Protein AF-0000000070183174 (afdb_homodimer)

Nearest PDB structures (foldseek):
  2f9z-assembly2_D  TM=6.150E-01  e=3.766E-11  Thermotoga maritima MSB8
  4eue-assembly1_A  TM=3.492E-01  e=1.971E+00  Clostridium acetobutylicum ATCC 824
  4euf-assembly1_A  TM=2.917E-01  e=1.351E+00  Clostridium acetobutylicum ATCC 824
  5jai-assembly1_A  TM=3.095E-01  e=3.699E+00  Yersinia pestis
  3oh8-assembly1_A  TM=2.467E-01  e=5.396E+00  Corynebacterium glutamicum

Structure (mmCIF, N/CA/C/O backbone):
data_AF-0000000070183174-model_v1
#
loop_
_entity.id
_entity.type
_entity.pdbx_description
1 polymer 'Probable chemoreceptor glutamine deamidase CheD'
#
loop_
_atom_site.group_PDB
_atom_site.id
_atom_site.type_symbol
_atom_site.label_atom_id
_atom_site.label_alt_id
_atom_site.label_comp_id
_atom_site.label_asym_id
_atom_site.label_entity_id
_atom_site.label_seq_id
_atom_site.pdbx_PDB_ins_code
_atom_site.Cartn_x
_atom_site.Cartn_y
_atom_site.Cartn_z
_atom_site.occupancy
_atom_site.B_iso_or_equiv
_atom_site.auth_seq_id
_atom_site.auth_comp_id
_atom_site.auth_asym_id
_atom_site.auth_atom_id
_atom_site.pdbx_PDB_model_num
ATOM 1 N N . MET A 1 1 ? 52.312 -49.719 -7.664 1 22.3 1 MET A N 1
ATOM 2 C CA . MET A 1 1 ? 50.938 -49.688 -8.156 1 22.3 1 MET A CA 1
ATOM 3 C C . MET A 1 1 ? 50.281 -48.344 -7.848 1 22.3 1 MET A C 1
ATOM 5 O O . MET A 1 1 ? 50.125 -48 -6.68 1 22.3 1 MET A O 1
ATOM 9 N N . LYS A 1 2 ? 50.562 -47.312 -8.672 1 30.31 2 LYS A N 1
ATOM 10 C CA . LYS A 1 2 ? 50.062 -45.938 -8.539 1 30.31 2 LYS A CA 1
ATOM 11 C C . LYS A 1 2 ? 48.531 -45.906 -8.516 1 30.31 2 LYS A C 1
ATOM 13 O O . LYS A 1 2 ? 47.875 -46.344 -9.453 1 30.31 2 LYS A O 1
ATOM 18 N N . VAL A 1 3 ? 48 -46 -7.297 1 27.81 3 VAL A N 1
ATOM 19 C CA . VAL A 1 3 ? 46.531 -45.844 -7.199 1 27.81 3 VAL A CA 1
ATOM 20 C C . VAL A 1 3 ? 46.125 -44.5 -7.797 1 27.81 3 VAL A C 1
ATOM 22 O O . VAL A 1 3 ? 46.656 -43.438 -7.441 1 27.81 3 VAL A O 1
ATOM 25 N N . TYR A 1 4 ? 45.75 -44.406 -9.078 1 35.72 4 TYR A N 1
ATOM 26 C CA . TYR A 1 4 ? 45.062 -43.281 -9.68 1 35.72 4 TYR A CA 1
ATOM 27 C C . TYR A 1 4 ? 43.875 -42.844 -8.852 1 35.72 4 TYR A C 1
ATOM 29 O O . TYR A 1 4 ? 42.969 -43.656 -8.609 1 35.72 4 TYR A O 1
ATOM 37 N N . ASP A 1 5 ? 44.062 -42.156 -7.742 1 36.88 5 ASP A N 1
ATOM 38 C CA . ASP A 1 5 ? 43 -41.5 -6.988 1 36.88 5 ASP A CA 1
ATOM 39 C C . ASP A 1 5 ? 42.094 -40.719 -7.91 1 36.88 5 ASP A C 1
ATOM 41 O O . ASP A 1 5 ? 42.531 -39.844 -8.672 1 36.88 5 ASP A O 1
ATOM 45 N N . GLY A 1 6 ? 41.094 -41.312 -8.57 1 36.53 6 GLY A N 1
ATOM 46 C CA . GLY A 1 6 ? 40 -40.75 -9.336 1 36.53 6 GLY A CA 1
ATOM 47 C C . GLY A 1 6 ? 39.438 -39.5 -8.719 1 36.53 6 GLY A C 1
ATOM 48 O O . GLY A 1 6 ? 38.844 -39.531 -7.641 1 36.53 6 GLY A O 1
ATOM 49 N N . GLN A 1 7 ? 40.125 -38.312 -8.742 1 37.97 7 GLN A N 1
ATOM 50 C CA . GLN A 1 7 ? 39.562 -37 -8.383 1 37.97 7 GLN A CA 1
ATOM 51 C C . GLN A 1 7 ? 38.188 -36.812 -8.945 1 37.97 7 GLN A C 1
ATOM 53 O O . GLN A 1 7 ? 37.969 -36.938 -10.156 1 37.97 7 GLN A O 1
ATOM 58 N N . THR A 1 8 ? 37.156 -37.281 -8.242 1 39.22 8 THR A N 1
ATOM 59 C CA . THR A 1 8 ? 35.75 -36.938 -8.477 1 39.22 8 THR A CA 1
ATOM 60 C C . THR A 1 8 ? 35.594 -35.438 -8.789 1 39.22 8 THR A C 1
ATOM 62 O O . THR A 1 8 ? 36.125 -34.594 -8.062 1 39.22 8 THR A O 1
ATOM 65 N N . SER A 1 9 ? 35.531 -35 -10.031 1 39.75 9 SER A N 1
ATOM 66 C CA . SER A 1 9 ? 35.062 -33.688 -10.492 1 39.75 9 SER A CA 1
ATOM 67 C C . SER A 1 9 ? 33.938 -33.156 -9.648 1 39.75 9 SER A C 1
ATOM 69 O O . SER A 1 9 ? 32.875 -33.812 -9.516 1 39.75 9 SER A O 1
ATOM 71 N N . SER A 1 10 ? 34.219 -32.469 -8.602 1 40.62 10 SER A N 1
ATOM 72 C CA . SER A 1 10 ? 33.25 -31.656 -7.898 1 40.62 10 SER A CA 1
ATOM 73 C C . SER A 1 10 ? 32.344 -30.906 -8.883 1 40.62 10 SER A C 1
ATOM 75 O O . SER A 1 10 ? 32.844 -30.078 -9.648 1 40.62 10 SER A O 1
ATOM 77 N N . GLU A 1 11 ? 31.438 -31.5 -9.57 1 40.69 11 GLU A N 1
ATOM 78 C CA . GLU A 1 11 ? 30.375 -30.766 -10.242 1 40.69 11 GLU A CA 1
ATOM 79 C C . GLU A 1 11 ? 29.984 -29.516 -9.453 1 40.69 11 GLU A C 1
ATOM 81 O O . GLU A 1 11 ? 29.578 -29.609 -8.289 1 40.69 11 GLU A O 1
ATOM 86 N N . THR A 1 12 ? 30.688 -28.469 -9.438 1 44.16 12 THR A N 1
ATOM 87 C CA . THR A 1 12 ? 30.312 -27.141 -8.953 1 44.16 12 THR A CA 1
ATOM 88 C C . THR A 1 12 ? 28.812 -26.906 -9.125 1 44.16 12 THR A C 1
ATOM 90 O O . THR A 1 12 ? 28.312 -26.844 -10.25 1 44.16 12 THR A O 1
ATOM 93 N N . GLU A 1 13 ? 27.953 -27.484 -8.414 1 49.03 13 GLU A N 1
ATOM 94 C CA . GLU A 1 13 ? 26.547 -27.141 -8.367 1 49.03 13 GLU A CA 1
ATOM 95 C C . GLU A 1 13 ? 26.359 -25.625 -8.438 1 49.03 13 GLU A C 1
ATOM 97 O O . GLU A 1 13 ? 26.75 -24.906 -7.52 1 49.03 13 GLU A O 1
ATOM 102 N N . SER A 1 14 ? 26.688 -24.922 -9.484 1 59.19 14 SER A N 1
ATOM 103 C CA . SER A 1 14 ? 26.531 -23.484 -9.703 1 59.19 14 SER A CA 1
ATOM 104 C C . SER A 1 14 ? 25.234 -22.984 -9.094 1 59.19 14 SER A C 1
ATOM 106 O O . SER A 1 14 ? 24.188 -23.625 -9.203 1 59.19 14 SER A O 1
ATOM 108 N N . LYS A 1 15 ? 25.406 -22.234 -8.172 1 67.31 15 LYS A N 1
ATOM 109 C CA . LYS A 1 15 ? 24.281 -21.594 -7.5 1 67.31 15 LYS A CA 1
ATOM 110 C C . LYS A 1 15 ? 23.359 -20.922 -8.508 1 67.31 15 LYS A C 1
ATOM 112 O O . LYS A 1 15 ? 23.812 -20.125 -9.336 1 67.31 15 LYS A O 1
ATOM 117 N N . PRO A 1 16 ? 22.188 -21.406 -8.484 1 78.06 16 PRO A N 1
ATOM 118 C CA . PRO A 1 16 ? 21.281 -20.797 -9.461 1 78.06 16 PRO A CA 1
ATOM 119 C C . PRO A 1 16 ? 21.234 -19.281 -9.352 1 78.06 16 PRO A C 1
ATOM 121 O O . PRO A 1 16 ? 21.422 -18.719 -8.266 1 78.06 16 PRO A O 1
ATOM 124 N N . GLU A 1 17 ? 21.203 -18.578 -10.477 1 89.75 17 GLU A N 1
ATOM 125 C CA . GLU A 1 17 ? 21.031 -17.125 -10.539 1 89.75 17 GLU A CA 1
ATOM 126 C C . GLU A 1 17 ? 19.828 -16.672 -9.734 1 89.75 17 GLU A C 1
ATOM 128 O O . GLU A 1 17 ? 18.797 -17.359 -9.719 1 89.75 17 GLU A O 1
ATOM 133 N N . GLN A 1 18 ? 20.078 -15.641 -8.906 1 93 18 GLN A N 1
ATOM 134 C CA . GLN A 1 18 ? 18.984 -15.047 -8.148 1 93 18 GLN A CA 1
ATOM 135 C C . GLN A 1 18 ? 18.531 -13.727 -8.773 1 93 18 GLN A C 1
ATOM 137 O O . GLN A 1 18 ? 19.359 -12.859 -9.07 1 93 18 GLN A O 1
ATOM 142 N N . ILE A 1 19 ? 17.25 -13.617 -9.016 1 93.56 19 ILE A N 1
ATOM 143 C CA . ILE A 1 19 ? 16.641 -12.406 -9.578 1 93.56 19 ILE A CA 1
ATOM 144 C C . ILE A 1 19 ? 15.68 -11.789 -8.562 1 93.56 19 ILE A C 1
ATOM 146 O O . ILE A 1 19 ? 14.773 -12.461 -8.07 1 93.56 19 ILE A O 1
ATOM 150 N N . LYS A 1 20 ? 15.914 -10.539 -8.297 1 90.56 20 LYS A N 1
ATOM 151 C CA . LYS A 1 20 ? 15.023 -9.82 -7.395 1 90.56 20 LYS A CA 1
ATOM 152 C C . LYS A 1 20 ? 13.867 -9.18 -8.156 1 90.56 20 LYS A C 1
ATOM 154 O O . LYS A 1 20 ? 14.07 -8.562 -9.203 1 90.56 20 LYS A O 1
ATOM 159 N N . VAL A 1 21 ? 12.656 -9.375 -7.59 1 90.75 21 VAL A N 1
ATOM 160 C CA . VAL A 1 21 ? 11.453 -8.766 -8.141 1 90.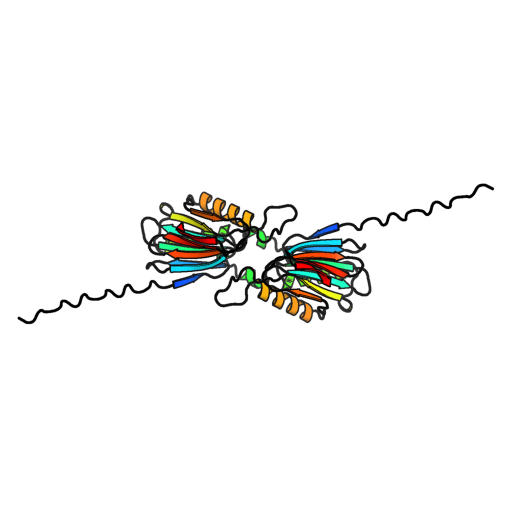75 21 VAL A CA 1
ATOM 161 C C . VAL A 1 21 ? 10.938 -7.688 -7.188 1 90.75 21 VAL A C 1
ATOM 163 O O . VAL A 1 21 ? 10.5 -7.988 -6.074 1 90.75 21 VAL A O 1
ATOM 166 N N . GLY A 1 22 ? 11.008 -6.449 -7.609 1 82.88 22 GLY A N 1
ATOM 167 C CA . GLY A 1 22 ? 10.562 -5.34 -6.781 1 82.88 22 GLY A CA 1
ATOM 168 C C . GLY A 1 22 ? 9.062 -5.141 -6.801 1 82.88 22 GLY A C 1
ATOM 169 O O . GLY A 1 22 ? 8.352 -5.828 -7.539 1 82.88 22 GLY A O 1
ATOM 170 N N . ILE A 1 23 ? 8.68 -4.172 -5.902 1 78.25 23 ILE A N 1
ATOM 171 C CA . ILE A 1 23 ? 7.266 -3.814 -5.852 1 78.25 23 ILE A CA 1
ATOM 172 C C . ILE A 1 23 ? 6.805 -3.348 -7.23 1 78.25 23 ILE A C 1
ATOM 174 O O . ILE A 1 23 ? 7.496 -2.57 -7.895 1 78.25 23 ILE A O 1
ATOM 178 N N . ALA A 1 24 ? 5.738 -3.904 -7.66 1 81.5 24 ALA A N 1
ATOM 179 C CA . ALA A 1 24 ? 5.133 -3.549 -8.938 1 81.5 24 ALA A CA 1
ATOM 180 C C . ALA A 1 24 ? 6.016 -3.99 -10.102 1 81.5 24 ALA A C 1
ATOM 182 O O . ALA A 1 24 ? 6 -3.375 -11.172 1 81.5 24 ALA A O 1
ATOM 183 N N . GLU A 1 25 ? 6.801 -5.016 -9.875 1 84.75 25 GLU A N 1
ATOM 184 C CA . GLU A 1 25 ? 7.637 -5.598 -10.922 1 84.75 25 GLU A CA 1
ATOM 185 C C . GLU A 1 25 ? 7.348 -7.086 -11.094 1 84.75 25 GLU A C 1
ATOM 187 O O . GLU A 1 25 ? 6.719 -7.703 -10.234 1 84.75 25 GLU A O 1
ATOM 192 N N . TYR A 1 26 ? 7.703 -7.574 -12.25 1 93.69 26 TYR A N 1
ATOM 193 C CA . TYR A 1 26 ? 7.664 -9.016 -12.508 1 93.69 26 TYR A CA 1
ATOM 194 C C . TYR A 1 26 ? 8.93 -9.477 -13.211 1 93.69 26 TYR A C 1
ATOM 196 O O . TYR A 1 26 ? 9.672 -8.664 -13.773 1 93.69 26 TYR A O 1
ATOM 204 N N . ASP A 1 27 ? 9.188 -10.82 -13.078 1 96.38 27 ASP A N 1
ATOM 205 C CA . ASP A 1 27 ? 10.25 -11.438 -13.859 1 96.38 27 ASP A CA 1
ATOM 206 C C . ASP A 1 27 ? 9.938 -12.906 -14.172 1 96.38 27 ASP A C 1
ATOM 208 O O . ASP A 1 27 ? 9 -13.469 -13.602 1 96.38 27 ASP A O 1
ATOM 212 N N . VAL A 1 28 ? 10.688 -13.406 -15.211 1 97.5 28 VAL A N 1
ATOM 213 C CA . VAL A 1 28 ? 10.484 -14.789 -15.648 1 97.5 28 VAL A CA 1
ATOM 214 C C . VAL A 1 28 ? 11.805 -15.547 -15.594 1 97.5 28 VAL A C 1
ATOM 216 O O . VAL A 1 28 ? 12.852 -15.016 -15.977 1 97.5 28 VAL A O 1
ATOM 219 N N . SER A 1 29 ? 11.75 -16.734 -15.07 1 97.06 29 SER A N 1
ATOM 220 C CA . SER A 1 29 ? 12.883 -17.656 -15.055 1 97.06 29 SER A CA 1
ATOM 221 C C . SER A 1 29 ? 12.711 -18.75 -16.094 1 97.06 29 SER A C 1
ATOM 223 O O . SER A 1 29 ? 11.734 -19.5 -16.062 1 97.06 29 SER A O 1
ATOM 225 N N . LYS A 1 30 ? 13.672 -18.906 -17.031 1 93.5 30 LYS A N 1
ATOM 226 C CA . LYS A 1 30 ? 13.688 -19.969 -18.047 1 93.5 30 LYS A CA 1
ATOM 227 C C . LYS A 1 30 ? 14.82 -20.953 -17.797 1 93.5 30 LYS A C 1
ATOM 229 O O . LYS A 1 30 ? 14.867 -22.031 -18.406 1 93.5 30 LYS A O 1
ATOM 234 N N . ASN A 1 31 ? 15.727 -20.656 -16.953 1 89.75 31 ASN A N 1
ATOM 235 C CA . ASN A 1 31 ? 16.953 -21.438 -16.766 1 89.75 31 ASN A CA 1
ATOM 236 C C . ASN A 1 31 ? 17.078 -21.953 -15.344 1 89.75 31 ASN A C 1
ATOM 238 O O . ASN A 1 31 ? 18.188 -22.203 -14.867 1 89.75 31 ASN A O 1
ATOM 242 N N . GLY A 1 32 ? 16.016 -21.891 -14.633 1 93 32 GLY A N 1
ATOM 243 C CA . GLY A 1 32 ? 16.016 -22.406 -13.273 1 93 32 GLY A CA 1
ATOM 244 C C . GLY A 1 32 ? 16.438 -21.359 -12.25 1 93 32 GLY A C 1
ATOM 245 O O . GLY A 1 32 ? 16.609 -21.688 -11.07 1 93 32 GLY A O 1
ATOM 246 N N . ALA A 1 33 ? 16.578 -20.078 -12.672 1 95.25 33 ALA A N 1
ATOM 247 C CA . ALA A 1 33 ? 16.922 -19 -11.742 1 95.25 33 ALA A CA 1
ATOM 248 C C . ALA A 1 33 ? 15.883 -18.891 -10.633 1 95.25 33 ALA A C 1
ATOM 250 O O . ALA A 1 33 ? 14.703 -19.172 -10.844 1 95.25 33 ALA A O 1
ATOM 251 N N . VAL A 1 34 ? 16.375 -18.484 -9.438 1 96.25 34 VAL A N 1
ATOM 252 C CA . VAL A 1 34 ? 15.492 -18.25 -8.305 1 96.25 34 VAL A CA 1
ATOM 253 C C . VAL A 1 34 ? 14.992 -16.812 -8.32 1 96.25 34 VAL A C 1
ATOM 255 O O . VAL A 1 34 ? 15.781 -15.867 -8.43 1 96.25 34 VAL A O 1
ATOM 258 N N . LEU A 1 35 ? 13.688 -16.625 -8.242 1 96.38 35 LEU A N 1
ATOM 259 C CA . LEU A 1 35 ? 13.078 -15.305 -8.156 1 96.38 35 LEU A CA 1
ATOM 260 C C . LEU A 1 35 ? 12.672 -14.992 -6.715 1 96.38 35 LEU A C 1
ATOM 262 O O . LEU A 1 35 ? 12.07 -15.828 -6.043 1 96.38 35 LEU A O 1
ATOM 266 N N . THR A 1 36 ? 13.023 -13.75 -6.293 1 94.31 36 THR A N 1
ATOM 267 C CA . THR A 1 36 ? 12.758 -13.414 -4.898 1 94.31 36 THR A CA 1
ATOM 268 C C . THR A 1 36 ? 12.078 -12.055 -4.793 1 94.31 36 THR A C 1
ATOM 270 O O . THR A 1 36 ? 12.344 -11.156 -5.594 1 94.31 36 THR A O 1
ATOM 273 N N . THR A 1 37 ? 11.109 -11.984 -3.828 1 88.75 37 THR A N 1
ATOM 274 C CA . THR A 1 37 ? 10.547 -10.695 -3.449 1 88.75 37 THR A CA 1
ATOM 275 C C . THR A 1 37 ? 10.273 -10.641 -1.951 1 88.75 37 THR A C 1
ATOM 277 O O . THR A 1 37 ? 10.141 -11.68 -1.303 1 88.75 37 THR A O 1
ATOM 280 N N . SER A 1 38 ? 10.281 -9.43 -1.448 1 83.88 38 SER A N 1
ATOM 281 C CA . SER A 1 38 ? 10.078 -9.219 -0.019 1 83.88 38 SER A CA 1
ATOM 282 C C . SER A 1 38 ? 9.125 -8.055 0.237 1 83.88 38 SER A C 1
ATOM 284 O O . SER A 1 38 ? 8.641 -7.418 -0.705 1 83.88 38 SER A O 1
ATOM 286 N N . GLY A 1 39 ? 8.75 -8.055 1.577 1 76.31 39 GLY A N 1
ATOM 287 C CA . GLY A 1 39 ? 7.887 -6.945 1.963 1 76.31 39 GLY A CA 1
ATOM 288 C C . GLY A 1 39 ? 6.426 -7.18 1.623 1 76.31 39 GLY A C 1
ATOM 289 O O . GLY A 1 39 ? 5.699 -6.238 1.307 1 76.31 39 GLY A O 1
ATOM 290 N N . LEU A 1 40 ? 6.082 -8.453 1.711 1 82 40 LEU A N 1
ATOM 291 C CA . LEU A 1 40 ? 4.691 -8.797 1.443 1 82 40 LEU A CA 1
ATOM 292 C C . LEU A 1 40 ? 3.848 -8.672 2.709 1 82 40 LEU A C 1
ATOM 294 O O . LEU A 1 40 ? 3.699 -9.633 3.459 1 82 40 LEU A O 1
ATOM 298 N N . GLY A 1 41 ? 3.371 -7.422 2.939 1 79.69 41 GLY A N 1
ATOM 299 C CA . GLY A 1 41 ? 2.307 -7.199 3.904 1 79.69 41 GLY A CA 1
ATOM 300 C C . GLY A 1 41 ? 0.92 -7.348 3.309 1 79.69 41 GLY A C 1
ATOM 301 O O . GLY A 1 41 ? 0.51 -8.453 2.941 1 79.69 41 GLY A O 1
ATOM 302 N N . SER A 1 42 ? 0.394 -6.141 2.992 1 79.5 42 SER A N 1
ATOM 303 C CA . SER A 1 42 ? -0.886 -6.16 2.291 1 79.5 42 SER A CA 1
ATOM 304 C C . SER A 1 42 ? -0.704 -6.512 0.819 1 79.5 42 SER A C 1
ATOM 306 O O . SER A 1 42 ? -1.643 -6.973 0.164 1 79.5 42 SER A O 1
ATOM 308 N N . CYS A 1 43 ? 0.501 -6.422 0.324 1 84.69 43 CYS A N 1
ATOM 309 C CA . CYS A 1 43 ? 0.812 -6.797 -1.051 1 84.69 43 CYS A CA 1
ATOM 310 C C . CYS A 1 43 ? 0.808 -8.312 -1.216 1 84.69 43 CYS A C 1
ATOM 312 O O . CYS A 1 43 ? 0.86 -9.047 -0.229 1 84.69 43 CYS A O 1
ATOM 314 N N . ILE A 1 44 ? 0.754 -8.773 -2.533 1 91.5 44 ILE A N 1
ATOM 315 C CA . ILE A 1 44 ? 0.747 -10.211 -2.811 1 91.5 44 ILE A CA 1
ATOM 316 C C . ILE A 1 44 ? 1.856 -10.547 -3.803 1 91.5 44 ILE A C 1
ATOM 318 O O . ILE A 1 44 ? 2.004 -9.883 -4.832 1 91.5 44 ILE A O 1
ATOM 322 N N . GLY A 1 45 ? 2.68 -11.609 -3.455 1 95 45 GLY A N 1
ATOM 323 C CA . GLY A 1 45 ? 3.467 -12.312 -4.449 1 95 45 GLY A CA 1
ATOM 324 C C . GLY A 1 45 ? 2.699 -13.43 -5.137 1 95 45 GLY A C 1
ATOM 325 O O . GLY A 1 45 ? 2.098 -14.273 -4.473 1 95 45 GLY A O 1
ATOM 326 N N . VAL A 1 46 ? 2.668 -13.367 -6.48 1 97.94 46 VAL A N 1
ATOM 327 C CA . VAL A 1 46 ? 2.041 -14.422 -7.27 1 97.94 46 VAL A CA 1
ATOM 328 C C . VAL A 1 46 ? 3.105 -15.172 -8.062 1 97.94 46 VAL A C 1
ATOM 330 O O . VAL A 1 46 ? 3.781 -14.594 -8.914 1 97.94 46 VAL A O 1
ATOM 333 N N . ALA A 1 47 ? 3.24 -16.453 -7.73 1 98.56 47 ALA A N 1
ATOM 334 C CA . ALA A 1 47 ? 4.148 -17.344 -8.453 1 98.56 47 ALA A CA 1
ATOM 335 C C . ALA A 1 47 ? 3.389 -18.219 -9.438 1 98.56 47 ALA A C 1
ATOM 337 O O . ALA A 1 47 ? 2.41 -18.875 -9.07 1 98.56 47 ALA A O 1
ATOM 338 N N . LEU A 1 48 ? 3.793 -18.234 -10.68 1 98.56 48 LEU A N 1
ATOM 339 C CA . LEU A 1 48 ? 3.252 -19.141 -11.695 1 98.56 48 LEU A CA 1
ATOM 340 C C . LEU A 1 48 ? 4.32 -20.109 -12.188 1 98.56 48 LEU A C 1
ATOM 342 O O . LEU A 1 48 ? 5.488 -19.734 -12.32 1 98.56 48 LEU A O 1
ATOM 346 N N . HIS A 1 49 ? 3.906 -21.328 -12.43 1 98.12 49 HIS A N 1
ATOM 347 C CA . HIS A 1 49 ? 4.805 -22.359 -12.914 1 98.12 49 HIS A CA 1
ATOM 348 C C . HIS A 1 49 ? 4.105 -23.281 -13.922 1 98.12 49 HIS A C 1
ATOM 350 O O . HIS A 1 49 ? 2.979 -23.719 -13.68 1 98.12 49 HIS A O 1
ATOM 356 N N . ASP A 1 50 ? 4.777 -23.453 -15.102 1 97.38 50 ASP A N 1
ATOM 357 C CA . ASP A 1 50 ? 4.324 -24.469 -16.031 1 97.38 50 ASP A CA 1
ATOM 358 C C . ASP A 1 50 ? 4.816 -25.859 -15.609 1 97.38 50 ASP A C 1
ATOM 360 O O . ASP A 1 50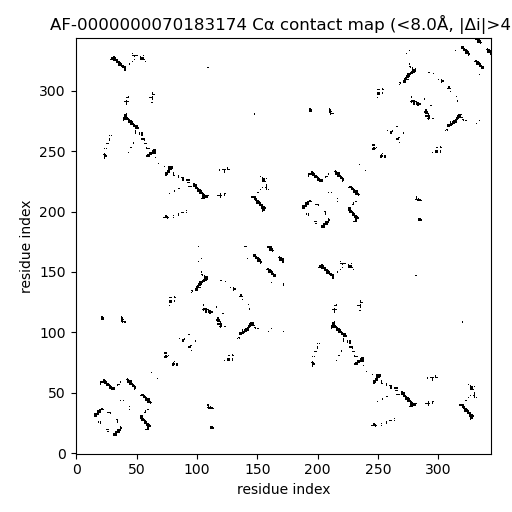 ? 6.023 -26.094 -15.539 1 97.38 50 ASP A O 1
ATOM 364 N N . GLU A 1 51 ? 3.959 -26.719 -15.398 1 95.94 51 GLU A N 1
ATOM 365 C CA . GLU A 1 51 ? 4.297 -28.016 -14.828 1 95.94 51 GLU A CA 1
ATOM 366 C C . GLU A 1 51 ? 4.969 -28.922 -15.852 1 95.94 51 GLU A C 1
ATOM 368 O O . GLU A 1 51 ? 5.547 -29.953 -15.5 1 95.94 51 GLU A O 1
ATOM 373 N N . THR A 1 52 ? 4.918 -28.531 -17.125 1 95.69 52 THR A N 1
ATOM 374 C CA . THR A 1 52 ? 5.438 -29.391 -18.172 1 95.69 52 THR A CA 1
ATOM 375 C C . THR A 1 52 ? 6.781 -28.875 -18.688 1 95.69 52 THR A C 1
ATOM 377 O O . THR A 1 52 ? 7.602 -29.656 -19.172 1 95.69 52 THR A O 1
ATOM 380 N N . VAL A 1 53 ? 7.023 -27.578 -18.656 1 94.44 53 VAL A N 1
ATOM 381 C CA . VAL A 1 53 ? 8.312 -27 -19.016 1 94.44 53 VAL A CA 1
ATOM 382 C C . VAL A 1 53 ? 8.836 -26.156 -17.859 1 94.44 53 VAL A C 1
ATOM 384 O O . VAL A 1 53 ? 8.055 -25.594 -17.094 1 94.44 53 VAL A O 1
ATOM 387 N N . PRO A 1 54 ? 10.102 -26.031 -17.766 1 93.56 54 PRO A N 1
ATOM 388 C CA . PRO A 1 54 ? 10.672 -25.328 -16.609 1 93.56 54 PRO A CA 1
ATOM 389 C C . PRO A 1 54 ? 10.609 -23.812 -16.766 1 93.56 54 PRO A C 1
ATOM 391 O O . PRO A 1 54 ? 11.648 -23.141 -16.797 1 93.56 54 PRO A O 1
ATOM 394 N N . VAL A 1 55 ? 9.5 -23.219 -16.859 1 96.69 55 VAL A N 1
ATOM 395 C CA . VAL A 1 55 ? 9.25 -21.781 -16.922 1 96.69 55 VAL A CA 1
ATOM 396 C C . VAL A 1 55 ? 8.422 -21.344 -15.719 1 96.69 55 VAL A C 1
ATOM 398 O O . VAL A 1 55 ? 7.395 -21.953 -15.406 1 96.69 55 VAL A O 1
ATOM 401 N N . SER A 1 56 ? 8.984 -20.438 -15.047 1 98.06 56 SER A N 1
ATOM 402 C CA . SER A 1 56 ? 8.305 -19.891 -13.875 1 98.06 56 SER A CA 1
ATOM 403 C C . SER A 1 56 ? 8.352 -18.359 -13.867 1 98.06 56 SER A C 1
ATOM 405 O O . SER A 1 56 ? 9.234 -17.766 -14.484 1 98.06 56 SER A O 1
ATOM 407 N N . GLY A 1 57 ? 7.367 -17.734 -13.234 1 98.31 57 GLY A N 1
ATOM 408 C CA . GLY A 1 57 ? 7.316 -16.297 -13.117 1 98.31 57 GLY A CA 1
ATOM 409 C C . GLY A 1 57 ? 6.789 -15.82 -11.773 1 98.31 57 GLY A C 1
ATOM 410 O O . GLY A 1 57 ? 6.09 -16.562 -11.086 1 98.31 57 GLY A O 1
ATOM 411 N N . LEU A 1 58 ? 7.234 -14.594 -11.414 1 97.94 58 LEU A N 1
ATOM 412 C CA . LEU A 1 58 ? 6.848 -13.961 -10.156 1 97.94 58 LEU A CA 1
ATOM 413 C C . LEU A 1 58 ? 6.453 -12.508 -10.383 1 97.94 58 LEU A C 1
ATOM 415 O O . LEU A 1 58 ? 7.121 -11.781 -11.117 1 97.94 58 LEU A O 1
ATOM 419 N N . VAL A 1 59 ? 5.273 -12.07 -9.781 1 96.06 59 VAL A N 1
ATOM 420 C CA . VAL A 1 59 ? 4.875 -10.672 -9.797 1 96.06 59 VAL A CA 1
ATOM 421 C C . VAL A 1 59 ? 4.523 -10.211 -8.383 1 96.06 59 VAL A C 1
ATOM 423 O O . VAL A 1 59 ? 3.951 -10.977 -7.602 1 96.06 59 VAL A O 1
ATOM 426 N N . HIS A 1 60 ? 4.977 -9.031 -8.047 1 90.88 60 HIS A N 1
ATOM 427 C CA . HIS A 1 60 ? 4.637 -8.367 -6.797 1 90.88 60 HIS A CA 1
ATOM 428 C C . HIS A 1 60 ? 3.551 -7.316 -7.008 1 90.88 60 HIS A C 1
ATOM 430 O O . HIS A 1 60 ? 3.83 -6.219 -7.492 1 90.88 60 HIS A O 1
ATOM 436 N N . VAL A 1 61 ? 2.258 -7.586 -6.555 1 88.38 61 VAL A N 1
ATOM 437 C CA . VAL A 1 61 ? 1.161 -6.664 -6.828 1 88.38 61 VAL A CA 1
ATOM 438 C C . VAL A 1 61 ? 0.846 -5.855 -5.57 1 88.38 61 VAL A C 1
ATOM 440 O O . VAL A 1 61 ? 0.944 -6.367 -4.453 1 88.38 61 VAL A O 1
ATOM 443 N N . MET A 1 62 ? 0.407 -4.613 -5.809 1 78.94 62 MET A N 1
ATOM 444 C CA . MET A 1 62 ? 0.238 -3.684 -4.695 1 78.94 62 MET A CA 1
ATOM 445 C C . MET A 1 62 ? -1.236 -3.367 -4.469 1 78.94 62 MET A C 1
ATOM 447 O O . MET A 1 62 ? -1.667 -3.178 -3.33 1 78.94 62 MET A O 1
ATOM 451 N N . LEU A 1 63 ? -2.014 -3.268 -5.551 1 79.12 63 LEU A N 1
ATOM 452 C CA . LEU A 1 63 ? -3.404 -2.836 -5.473 1 79.12 63 LEU A CA 1
ATOM 453 C C . LEU A 1 63 ? -4.328 -3.857 -6.129 1 79.12 63 LEU A C 1
ATOM 455 O O . LEU A 1 63 ? -3.912 -4.582 -7.035 1 79.12 63 LEU A O 1
ATOM 459 N N . PRO A 1 64 ? -5.598 -3.879 -5.727 1 80.06 64 PRO A N 1
ATOM 460 C CA . PRO A 1 64 ? -6.484 -4.93 -6.227 1 80.06 64 PRO A CA 1
ATOM 461 C C . PRO A 1 64 ? -6.785 -4.793 -7.715 1 80.06 64 PRO A C 1
ATOM 463 O O . PRO A 1 64 ? -6.766 -5.785 -8.445 1 80.06 64 PRO A O 1
ATOM 466 N N . SER A 1 65 ? -7.145 -3.637 -8.141 1 80.12 65 SER A N 1
ATOM 467 C CA . SER A 1 65 ? -7.52 -3.502 -9.547 1 80.12 65 SER A CA 1
ATOM 468 C C . SER A 1 65 ? -7.062 -2.162 -10.117 1 80.12 65 SER A C 1
ATOM 470 O O . SER A 1 65 ? -6.988 -1.169 -9.391 1 80.12 65 SER A O 1
ATOM 472 N N . ALA A 1 66 ? -6.73 -2.156 -11.375 1 70.38 66 ALA A N 1
ATOM 473 C CA . ALA A 1 66 ? -6.391 -0.916 -12.07 1 70.38 66 ALA A CA 1
ATOM 474 C C . ALA A 1 66 ? -7.527 0.1 -11.961 1 70.38 66 ALA A C 1
ATOM 476 O O . ALA A 1 66 ? -7.285 1.31 -11.953 1 70.38 66 ALA A O 1
ATOM 477 N N . ASP A 1 67 ? -8.789 -0.423 -11.992 1 64 67 ASP A N 1
ATOM 478 C CA . ASP A 1 67 ? -9.938 0.47 -11.859 1 64 67 ASP A CA 1
ATOM 479 C C . ASP A 1 67 ? -9.844 1.311 -10.586 1 64 67 ASP A C 1
ATOM 481 O O . ASP A 1 67 ? -10.391 2.412 -10.523 1 64 67 ASP A O 1
ATOM 485 N N . ASP A 1 68 ? -9.148 0.762 -9.703 1 60.31 68 ASP A N 1
ATOM 486 C CA . ASP A 1 68 ? -8.938 1.516 -8.469 1 60.31 68 ASP A CA 1
ATOM 487 C C . ASP A 1 68 ? -8.109 2.775 -8.727 1 60.31 68 ASP A C 1
ATOM 489 O O . ASP A 1 68 ? -8.172 3.732 -7.953 1 60.31 68 ASP A O 1
ATOM 493 N N . MET A 1 69 ? -7.277 2.809 -9.711 1 55.34 69 MET A N 1
ATOM 494 C CA . MET A 1 69 ? -6.508 3.98 -10.117 1 55.34 69 MET A CA 1
ATOM 495 C C . MET A 1 69 ? -7.355 4.91 -10.977 1 55.34 69 MET A C 1
ATOM 497 O O . MET A 1 69 ? -7.152 6.129 -10.969 1 55.34 69 MET A O 1
ATOM 501 N N . GLU A 1 70 ? -7.973 4.223 -12.008 1 51.41 70 GLU A N 1
ATOM 502 C CA . GLU A 1 70 ? -8.586 5.004 -13.078 1 51.41 70 GLU A CA 1
ATOM 503 C C . GLU A 1 70 ? -9.523 6.07 -12.516 1 51.41 70 GLU A C 1
ATOM 505 O O . GLU A 1 70 ? -9.711 7.125 -13.125 1 51.41 70 GLU A O 1
ATOM 510 N N . ASP A 1 71 ? -10.133 5.785 -11.484 1 50.97 71 ASP A N 1
ATOM 511 C CA . ASP A 1 71 ? -11.086 6.863 -11.258 1 50.97 71 ASP A CA 1
ATOM 512 C C . ASP A 1 71 ? -10.391 8.125 -10.758 1 50.97 71 ASP A C 1
ATOM 514 O O . ASP A 1 71 ? -11.047 9.055 -10.281 1 50.97 71 ASP A O 1
ATOM 518 N N . GLY A 1 72 ? -9.078 8.289 -11.242 1 61 72 GLY A N 1
ATOM 519 C CA . GLY A 1 72 ? -8.453 9.578 -11.023 1 61 72 GLY A CA 1
ATOM 520 C C . GLY A 1 72 ? -8.492 10.016 -9.57 1 61 72 GLY A C 1
ATOM 521 O O . GLY A 1 72 ? -8.75 11.188 -9.273 1 61 72 GLY A O 1
ATOM 522 N N . ASN A 1 73 ? -8.406 9.18 -8.672 1 75.38 73 ASN A N 1
ATOM 523 C CA . ASN A 1 73 ? -8.516 9.578 -7.27 1 75.38 73 ASN A CA 1
ATOM 524 C C . ASN A 1 73 ? -7.258 10.281 -6.785 1 75.38 73 ASN A C 1
ATOM 526 O O . ASN A 1 73 ? -6.273 9.633 -6.43 1 75.38 73 ASN A O 1
ATOM 530 N N . ARG A 1 74 ? -7.195 11.625 -6.852 1 82.62 74 ARG A N 1
ATOM 531 C CA . ARG A 1 74 ? -6.074 12.5 -6.535 1 82.62 74 ARG A CA 1
ATOM 532 C C . ARG A 1 74 ? -5.633 12.328 -5.086 1 82.62 74 ARG A C 1
ATOM 534 O O . ARG A 1 74 ? -4.492 12.633 -4.734 1 82.62 74 ARG A O 1
ATOM 541 N N . ALA A 1 75 ? -6.5 11.773 -4.25 1 87.31 75 ALA A N 1
ATOM 542 C CA . ALA A 1 75 ? -6.184 11.641 -2.828 1 87.31 75 ALA A CA 1
ATOM 543 C C . ALA A 1 75 ? -5.305 10.422 -2.57 1 87.31 75 ALA A C 1
ATOM 545 O O . ALA A 1 75 ? -4.746 10.273 -1.481 1 87.31 75 ALA A O 1
ATOM 546 N N . LYS A 1 76 ? -5.074 9.648 -3.57 1 83.31 76 LYS A N 1
ATOM 547 C CA . LYS A 1 76 ? -4.344 8.383 -3.463 1 83.31 76 LYS A CA 1
ATOM 548 C C . LYS A 1 76 ? -2.84 8.633 -3.355 1 83.31 76 LYS A C 1
ATOM 550 O O . LYS A 1 76 ? -2.121 7.852 -2.729 1 83.31 76 LYS A O 1
ATOM 555 N N . PHE A 1 77 ? -2.377 9.734 -3.945 1 84.94 77 PHE A N 1
ATOM 556 C CA . PHE A 1 77 ? -0.95 10.023 -4.047 1 84.94 77 PHE A CA 1
ATOM 557 C C . PHE A 1 77 ? -0.559 11.164 -3.119 1 84.94 77 PHE A C 1
ATOM 559 O O . PHE A 1 77 ? -1.3 12.141 -2.98 1 84.94 77 PHE A O 1
ATOM 566 N N . ALA A 1 78 ? 0.661 11.07 -2.662 1 90.06 78 ALA A N 1
ATOM 567 C CA . ALA A 1 78 ? 1.129 12.062 -1.693 1 90.06 78 ALA A CA 1
ATOM 568 C C . ALA A 1 78 ? 1.149 13.461 -2.303 1 90.06 78 ALA A C 1
ATOM 570 O O . ALA A 1 78 ? 0.694 14.422 -1.681 1 90.06 78 ALA A O 1
ATOM 571 N N . ASP A 1 79 ? 1.661 13.578 -3.494 1 91.12 79 ASP A N 1
ATOM 572 C CA . ASP A 1 79 ? 1.766 14.898 -4.105 1 91.12 79 ASP A CA 1
ATOM 573 C C . ASP A 1 79 ? 0.385 15.461 -4.438 1 91.12 79 ASP A C 1
ATOM 575 O O . ASP A 1 79 ? -0.01 16.5 -3.91 1 91.12 79 ASP A O 1
ATOM 579 N N . THR A 1 80 ? -0.482 14.727 -5.078 1 90.62 80 THR A N 1
ATOM 580 C CA . THR A 1 80 ? -1.778 15.242 -5.504 1 90.62 80 THR A CA 1
ATOM 581 C C . THR A 1 80 ? -2.771 15.234 -4.348 1 90.62 80 THR A C 1
ATOM 583 O O . THR A 1 80 ? -3.672 16.078 -4.289 1 90.62 80 THR A O 1
ATOM 586 N N . GLY A 1 81 ? -2.654 14.312 -3.422 1 93.88 81 GLY A N 1
ATOM 587 C CA . GLY A 1 81 ? -3.516 14.289 -2.252 1 93.88 81 GLY A CA 1
ATOM 588 C C . GLY A 1 81 ? -3.357 15.508 -1.364 1 93.88 81 GLY A C 1
ATOM 589 O O . GLY A 1 81 ? -4.348 16.109 -0.936 1 93.88 81 GLY A O 1
ATOM 590 N N . VAL A 1 82 ? -2.148 15.836 -1.14 1 96.62 82 VAL A N 1
ATOM 591 C CA . VAL A 1 82 ? -1.855 17.031 -0.354 1 96.62 82 VAL A CA 1
ATOM 592 C C . VAL A 1 82 ? -2.381 18.266 -1.077 1 96.62 82 VAL A C 1
ATOM 594 O O . VAL A 1 82 ? -3.031 19.125 -0.468 1 96.62 82 VAL A O 1
ATOM 597 N N . GLU A 1 83 ? -2.137 18.359 -2.371 1 95.38 83 GLU A N 1
ATOM 598 C CA . GLU A 1 83 ? -2.623 19.469 -3.178 1 95.38 83 GLU A CA 1
ATOM 599 C C . GLU A 1 83 ? -4.141 19.594 -3.1 1 95.38 83 GLU A C 1
ATOM 601 O O . GLU A 1 83 ? -4.676 20.688 -2.895 1 95.38 83 GLU A O 1
ATOM 606 N N . THR A 1 84 ? -4.805 18.516 -3.248 1 95.44 84 THR A N 1
ATOM 607 C CA . THR A 1 84 ? -6.262 18.469 -3.189 1 95.44 84 THR A CA 1
ATOM 608 C C . THR A 1 84 ? -6.766 18.953 -1.833 1 95.44 84 THR A C 1
ATOM 610 O O . THR A 1 84 ? -7.734 19.703 -1.76 1 95.44 84 THR A O 1
ATOM 613 N N . LEU A 1 85 ? -6.082 18.516 -0.811 1 97.62 85 LEU A N 1
ATOM 614 C CA . LEU A 1 85 ? -6.484 18.922 0.534 1 97.62 85 LEU A CA 1
ATOM 615 C C . LEU A 1 85 ? -6.312 20.422 0.729 1 97.62 85 LEU A C 1
ATOM 617 O O . LEU A 1 85 ? -7.172 21.078 1.323 1 97.62 85 LEU A O 1
ATOM 621 N N . ILE A 1 86 ? -5.211 20.984 0.278 1 98.12 86 ILE A N 1
ATOM 622 C CA . ILE A 1 86 ? -4.957 22.422 0.371 1 98.12 86 ILE A CA 1
ATOM 623 C C . ILE A 1 86 ? -6.078 23.188 -0.333 1 98.12 86 ILE A C 1
ATOM 625 O O . ILE A 1 86 ? -6.656 24.125 0.238 1 98.12 86 ILE A O 1
ATOM 629 N N . GLU A 1 87 ? -6.41 22.781 -1.497 1 97.25 87 GLU A N 1
ATOM 630 C CA . GLU A 1 87 ? -7.469 23.438 -2.27 1 97.25 87 GLU A CA 1
ATOM 631 C C . GLU A 1 87 ? -8.812 23.344 -1.551 1 97.25 87 GLU A C 1
ATOM 633 O O . GLU A 1 87 ? -9.57 24.312 -1.509 1 97.25 87 GLU A O 1
ATOM 638 N N . ALA A 1 88 ? -9.109 22.219 -1.018 1 97.12 88 ALA A N 1
ATOM 639 C CA . ALA A 1 88 ? -10.359 22.016 -0.303 1 97.12 88 ALA A CA 1
ATOM 640 C C . ALA A 1 88 ? -10.469 22.938 0.909 1 97.12 88 ALA A C 1
ATOM 642 O O . ALA A 1 88 ? -11.539 23.453 1.203 1 97.12 88 ALA A O 1
ATOM 643 N N . LEU A 1 89 ? -9.344 23.141 1.613 1 97.75 89 LEU A N 1
ATOM 644 C CA . LEU A 1 89 ? -9.336 24.031 2.77 1 97.75 89 LEU A CA 1
ATOM 645 C C . LEU A 1 89 ? -9.555 25.469 2.342 1 97.75 89 LEU A C 1
ATOM 647 O O . LEU A 1 89 ? -10.273 26.219 3.01 1 97.75 89 LEU A O 1
ATOM 651 N N . GLU A 1 90 ? -8.906 25.812 1.278 1 97.69 90 GLU A N 1
ATOM 652 C CA . GLU A 1 90 ? -9.102 27.156 0.771 1 97.69 90 GLU A CA 1
ATOM 653 C C . GLU A 1 90 ? -10.555 27.391 0.373 1 97.69 90 GLU A C 1
ATOM 655 O O . GLU A 1 90 ? -11.133 28.438 0.689 1 97.69 90 GLU A O 1
ATOM 660 N N . ASP A 1 91 ? -11.133 26.391 -0.284 1 97.06 91 ASP A N 1
ATOM 661 C CA . ASP A 1 91 ? -12.539 26.469 -0.674 1 97.06 91 ASP A CA 1
ATOM 662 C C . ASP A 1 91 ? -13.445 26.594 0.55 1 97.06 91 ASP A C 1
ATOM 664 O O . ASP A 1 91 ? -14.523 27.188 0.473 1 97.06 91 ASP A O 1
ATOM 668 N N . ALA A 1 92 ? -12.953 26.141 1.689 1 96.5 92 ALA A N 1
ATOM 669 C CA . ALA A 1 92 ? -13.734 26.141 2.924 1 96.5 92 ALA A CA 1
ATOM 670 C C . ALA A 1 92 ? -13.516 27.422 3.711 1 96.5 92 ALA A C 1
ATOM 672 O O . ALA A 1 92 ? -14.086 27.609 4.785 1 96.5 92 ALA A O 1
ATOM 673 N N . GLY A 1 93 ? -12.617 28.25 3.207 1 96.56 93 GLY A N 1
ATOM 674 C CA . GLY A 1 93 ? -12.438 29.562 3.826 1 96.56 93 GLY A CA 1
ATOM 675 C C . GLY A 1 93 ? -11.062 29.734 4.449 1 96.56 93 GLY A C 1
ATOM 676 O O . GLY A 1 93 ? -10.758 30.797 4.984 1 96.56 93 GLY A O 1
ATOM 677 N N . GLY A 1 94 ? -10.211 28.719 4.344 1 97 94 GLY A N 1
ATOM 678 C CA . GLY A 1 94 ? -8.852 28.828 4.852 1 97 94 GLY A CA 1
ATOM 679 C C . GLY A 1 94 ? -7.934 29.625 3.932 1 97 94 GLY A C 1
ATOM 680 O O . GLY A 1 94 ? -8.266 29.859 2.77 1 97 94 GLY A O 1
ATOM 681 N N . ASN A 1 95 ? -6.797 30.062 4.57 1 97.62 95 ASN A N 1
ATOM 682 C CA . ASN A 1 95 ? -5.711 30.719 3.855 1 97.62 95 ASN A CA 1
ATOM 683 C C . ASN A 1 95 ? -4.414 29.922 3.936 1 97.62 95 ASN A C 1
ATOM 685 O O . ASN A 1 95 ? -3.914 29.656 5.031 1 97.62 95 ASN A O 1
ATOM 689 N N . ARG A 1 96 ? -3.889 29.594 2.803 1 97.06 96 ARG A N 1
ATOM 690 C CA . ARG A 1 96 ? -2.705 28.734 2.75 1 97.06 96 ARG A CA 1
ATOM 691 C C . ARG A 1 96 ? -1.545 29.359 3.52 1 97.06 96 ARG A C 1
ATOM 693 O O . ARG A 1 96 ? -0.733 28.641 4.113 1 97.06 96 ARG A O 1
ATOM 700 N N . ASN A 1 97 ? -1.492 30.609 3.574 1 97.62 97 ASN A N 1
ATOM 701 C CA . ASN A 1 97 ? -0.402 31.312 4.25 1 97.62 97 ASN A CA 1
ATOM 702 C C . ASN A 1 97 ? -0.483 31.141 5.766 1 97.62 97 ASN A C 1
ATOM 704 O O . ASN A 1 97 ? 0.479 31.422 6.48 1 97.62 97 ASN A O 1
ATOM 708 N N . ASN A 1 98 ? -1.636 30.719 6.238 1 98.19 98 ASN A N 1
ATOM 709 C CA . ASN A 1 98 ? -1.831 30.516 7.668 1 98.19 98 ASN A CA 1
ATOM 710 C C . ASN A 1 98 ? -1.882 29.031 8.016 1 98.19 98 ASN A C 1
ATOM 712 O O . ASN A 1 98 ? -2.15 28.672 9.164 1 98.19 98 ASN A O 1
ATOM 716 N N . MET A 1 99 ? -1.648 28.156 7.051 1 98.44 99 MET A N 1
ATOM 717 C CA . MET A 1 99 ? -1.797 26.719 7.277 1 98.44 99 MET A CA 1
ATOM 718 C C . MET A 1 99 ? -0.522 26.125 7.871 1 98.44 99 MET A C 1
ATOM 720 O O . MET A 1 99 ? 0.583 26.531 7.512 1 98.44 99 MET A O 1
ATOM 724 N N . VAL A 1 100 ? -0.71 25.234 8.773 1 98.69 100 VAL A N 1
ATOM 725 C CA . VAL A 1 100 ? 0.355 24.375 9.273 1 98.69 100 VAL A CA 1
ATOM 726 C C . VAL A 1 100 ? -0.034 22.906 9.078 1 98.69 100 VAL A C 1
ATOM 728 O O . VAL A 1 100 ? -1.217 22.594 8.945 1 98.69 100 VAL A O 1
ATOM 731 N N . ALA A 1 101 ? 0.994 22.047 9.094 1 98.81 101 ALA A N 1
ATOM 732 C CA . ALA A 1 101 ? 0.742 20.625 8.852 1 98.81 101 ALA A CA 1
ATOM 733 C C . ALA A 1 101 ? 1.268 19.766 10 1 98.81 101 ALA A C 1
ATO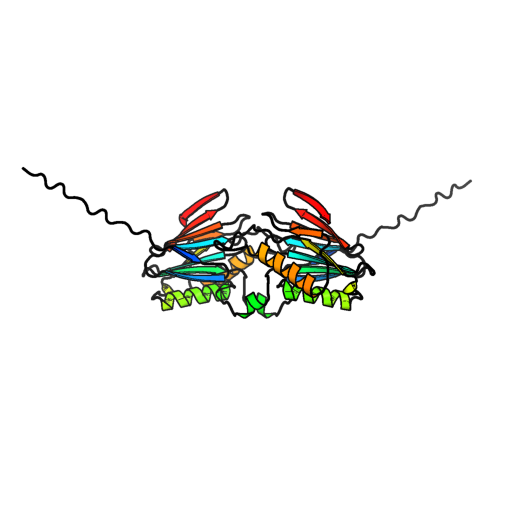M 735 O O . ALA A 1 101 ? 2.262 20.125 10.641 1 98.81 101 ALA A O 1
ATOM 736 N N . LYS A 1 102 ? 0.566 18.703 10.266 1 98.69 102 LYS A N 1
ATOM 737 C CA . LYS A 1 102 ? 1.036 17.578 11.07 1 98.69 102 LYS A CA 1
ATOM 738 C C . LYS A 1 102 ? 0.858 16.25 10.328 1 98.69 102 LYS A C 1
ATOM 740 O O . LYS A 1 102 ? -0.153 16.047 9.656 1 98.69 102 LYS A O 1
ATOM 745 N N . ILE A 1 103 ? 1.89 15.328 10.422 1 98.38 103 ILE A N 1
ATOM 746 C CA . ILE A 1 103 ? 1.854 14.117 9.609 1 98.38 103 ILE A CA 1
ATOM 747 C C . ILE A 1 103 ? 2.174 12.906 10.477 1 98.38 103 ILE A C 1
ATOM 749 O O . ILE A 1 103 ? 2.932 13.008 11.445 1 98.38 103 ILE A O 1
ATOM 753 N N . ALA A 1 104 ? 1.541 11.781 10.148 1 95.12 104 ALA A N 1
ATOM 754 C CA . ALA A 1 104 ? 1.8 10.531 10.859 1 95.12 104 ALA A CA 1
ATOM 755 C C . ALA A 1 104 ? 1.749 9.336 9.898 1 95.12 104 ALA A C 1
ATOM 757 O O . ALA A 1 104 ? 1.01 9.359 8.914 1 95.12 104 ALA A O 1
ATOM 758 N N . GLY A 1 105 ? 2.543 8.305 10.25 1 89.56 105 GLY A N 1
ATOM 759 C CA . GLY A 1 105 ? 2.59 7.094 9.445 1 89.56 105 GLY A CA 1
ATOM 760 C C . GLY A 1 105 ? 3.93 6.879 8.766 1 89.56 105 GLY A C 1
ATOM 761 O O . GLY A 1 105 ? 4.98 7.102 9.375 1 89.56 105 GLY A O 1
ATOM 762 N N . GLY A 1 106 ? 3.916 6.246 7.555 1 86.44 106 GLY A N 1
ATOM 763 C CA . GLY A 1 106 ? 5.117 6.047 6.758 1 86.44 106 GLY A CA 1
ATOM 764 C C . GLY A 1 106 ? 6.059 5.012 7.34 1 86.44 106 GLY A C 1
ATOM 765 O O . GLY A 1 106 ? 7.281 5.164 7.266 1 86.44 106 GLY A O 1
ATOM 766 N N . SER A 1 107 ? 5.508 4.043 8.023 1 80.5 107 SER A N 1
ATOM 767 C CA . SER A 1 107 ? 6.34 3.006 8.625 1 80.5 107 SER A CA 1
ATOM 768 C C . SER A 1 107 ? 6.945 2.1 7.559 1 80.5 107 SER A C 1
ATOM 770 O O . SER A 1 107 ? 6.383 1.949 6.473 1 80.5 107 SER A O 1
ATOM 772 N N . ASP A 1 108 ? 8.172 1.687 7.859 1 71.19 108 ASP A N 1
ATOM 773 C CA . ASP A 1 108 ? 8.836 0.729 6.977 1 71.19 108 ASP A CA 1
ATOM 774 C C . ASP A 1 108 ? 8.398 -0.701 7.297 1 71.19 108 ASP A C 1
ATOM 776 O O . ASP A 1 108 ? 9.227 -1.54 7.652 1 71.19 108 ASP A O 1
ATOM 780 N N . MET A 1 109 ? 7.246 -0.769 7.652 1 56 109 MET A N 1
ATOM 781 C CA . MET A 1 109 ? 6.828 -2.107 8.062 1 56 109 MET A CA 1
ATOM 782 C C . MET A 1 109 ? 6.992 -3.102 6.918 1 56 109 MET A C 1
ATOM 784 O O . MET A 1 109 ? 7.07 -4.309 7.145 1 56 109 MET A O 1
ATOM 788 N N . LEU A 1 110 ? 6.949 -2.52 5.742 1 48.88 110 LEU A N 1
ATOM 789 C CA . LEU A 1 110 ? 7.133 -3.41 4.602 1 48.88 110 LEU A CA 1
ATOM 790 C C . LEU A 1 110 ? 8.43 -3.09 3.869 1 48.88 110 LEU A C 1
ATOM 792 O O . LEU A 1 110 ? 8.656 -1.947 3.461 1 48.88 110 LEU A O 1
ATOM 796 N N . ASP A 1 111 ? 9.547 -3.543 4.527 1 47.12 111 ASP A N 1
ATOM 797 C CA . ASP A 1 111 ? 10.812 -3.357 3.822 1 47.12 111 ASP A CA 1
ATOM 798 C C . ASP A 1 111 ? 10.719 -3.875 2.387 1 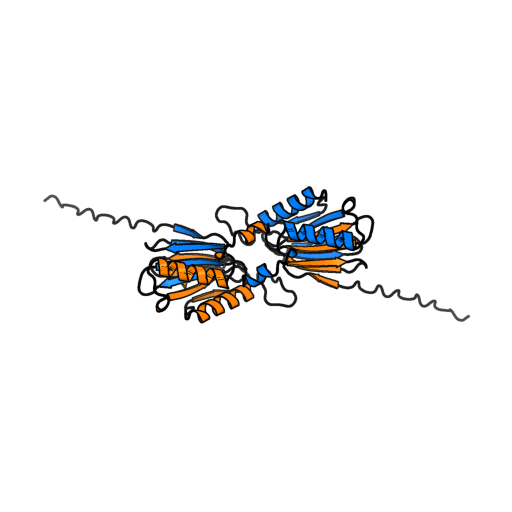47.12 111 ASP A C 1
ATOM 800 O O . ASP A 1 111 ? 10.875 -5.074 2.145 1 47.12 111 ASP A O 1
ATOM 804 N N . PHE A 1 112 ? 9.891 -3.191 1.612 1 41.75 112 PHE A N 1
ATOM 805 C CA . PHE A 1 112 ? 9.68 -3.611 0.232 1 41.75 112 PHE A CA 1
ATOM 806 C C . PHE A 1 112 ? 11.008 -3.713 -0.507 1 41.75 112 PHE A C 1
ATOM 808 O O . PHE A 1 112 ? 11.133 -4.469 -1.473 1 41.75 112 PHE A O 1
ATOM 815 N N . SER A 1 113 ? 11.891 -2.68 -0.469 1 41.25 113 SER A N 1
ATOM 816 C CA . SER A 1 113 ? 12.984 -2.627 -1.435 1 41.25 113 SER A CA 1
ATOM 817 C C . SER A 1 113 ? 14.242 -3.301 -0.89 1 41.25 113 SER A C 1
ATOM 819 O O . SER A 1 113 ? 14.688 -2.99 0.215 1 41.25 113 SER A O 1
ATOM 821 N N . GLU A 1 114 ? 14.445 -4.508 -1.278 1 41.84 114 GLU A N 1
ATOM 822 C CA . GLU A 1 114 ? 15.836 -4.879 -1.025 1 41.84 114 GLU A CA 1
ATOM 823 C C . GLU A 1 114 ? 16.75 -3.664 -1.122 1 41.84 114 GLU A C 1
ATOM 825 O O . GLU A 1 114 ? 17.734 -3.568 -0.394 1 41.84 114 GLU A O 1
ATOM 830 N N . SER A 1 115 ? 16.719 -3.008 -2.223 1 42.09 115 SER A N 1
ATOM 831 C CA . SER A 1 115 ? 17.734 -2.037 -2.623 1 42.09 115 SER A CA 1
ATOM 832 C C . SER A 1 115 ? 17.281 -0.61 -2.346 1 42.09 115 SER A C 1
ATOM 834 O O . SER A 1 115 ? 18.078 0.331 -2.438 1 42.09 115 SER A O 1
ATOM 836 N N . GLY A 1 116 ? 16.109 -0.346 -1.521 1 47.5 116 GLY A N 1
ATOM 837 C CA . GLY A 1 116 ? 15.836 1.074 -1.381 1 47.5 116 GLY A CA 1
ATOM 838 C C . GLY A 1 116 ? 14.828 1.381 -0.285 1 47.5 116 GLY A C 1
ATOM 839 O O . GLY A 1 116 ? 14.5 0.51 0.522 1 47.5 116 GLY A O 1
ATOM 840 N N . SER A 1 117 ? 14.648 2.652 -0.006 1 56.94 117 SER A N 1
ATOM 841 C CA . SER A 1 117 ? 13.75 3.174 1.024 1 56.94 117 SER A CA 1
ATOM 842 C C . SER A 1 117 ? 12.336 2.623 0.863 1 56.94 117 SER A C 1
ATOM 844 O O . SER A 1 117 ? 11.812 2.566 -0.25 1 56.94 117 SER A O 1
ATOM 846 N N . GLY A 1 118 ? 11.906 1.906 1.805 1 69.81 118 GLY A N 1
ATOM 847 C CA . GLY A 1 118 ? 10.555 1.365 1.817 1 69.81 118 GLY A CA 1
ATOM 848 C C . GLY A 1 118 ? 9.508 2.369 1.379 1 69.81 118 GLY A C 1
ATOM 849 O O . GLY A 1 118 ? 9.781 3.566 1.289 1 69.81 118 GLY A O 1
ATOM 850 N N . ILE A 1 119 ? 8.461 2.053 0.814 1 76.19 119 ILE A N 1
ATOM 851 C CA . ILE A 1 119 ? 7.355 2.883 0.341 1 76.19 119 ILE A CA 1
ATOM 852 C C . ILE A 1 119 ? 6.996 3.918 1.404 1 76.19 119 ILE A C 1
ATOM 854 O O . ILE A 1 119 ? 6.66 5.059 1.08 1 76.19 119 ILE A O 1
ATOM 858 N N . GLY A 1 120 ? 7.156 3.529 2.611 1 83.62 120 GLY A N 1
ATOM 859 C CA . GLY A 1 120 ? 6.879 4.445 3.707 1 83.62 120 GLY A CA 1
ATOM 860 C C . GLY A 1 120 ? 7.77 5.672 3.695 1 83.62 120 GLY A C 1
ATOM 861 O O . GLY A 1 120 ? 7.277 6.801 3.787 1 83.62 120 GLY A O 1
ATOM 862 N N . GLN A 1 121 ? 9.016 5.469 3.598 1 86.69 121 GLN A N 1
ATOM 863 C CA . GLN A 1 121 ? 9.969 6.566 3.578 1 86.69 121 GLN A CA 1
ATOM 864 C C . GLN A 1 121 ? 9.766 7.457 2.355 1 86.69 121 GLN A C 1
ATOM 866 O O . GLN A 1 121 ? 9.836 8.688 2.455 1 86.69 121 GLN A O 1
ATOM 871 N N . ARG A 1 122 ? 9.5 6.91 1.288 1 84.19 122 ARG A N 1
ATOM 872 C CA . ARG A 1 122 ? 9.258 7.68 0.073 1 84.19 122 ARG A CA 1
ATOM 873 C C . ARG A 1 122 ? 8.008 8.539 0.211 1 84.19 122 ARG A C 1
ATOM 875 O O . ARG A 1 122 ? 7.973 9.672 -0.285 1 84.19 122 ARG A O 1
ATOM 882 N N . ASN A 1 123 ? 6.965 7.949 0.8 1 87.88 123 ASN A N 1
ATOM 883 C CA . ASN A 1 123 ? 5.758 8.727 1.056 1 87.88 123 ASN A CA 1
ATOM 884 C C . ASN A 1 123 ? 6.047 9.938 1.93 1 87.88 123 ASN A C 1
ATOM 886 O O . ASN A 1 123 ? 5.59 11.047 1.633 1 87.88 123 ASN A O 1
ATOM 890 N N . VAL A 1 124 ? 6.871 9.727 2.963 1 94.12 124 VAL A N 1
ATOM 891 C CA . VAL A 1 124 ? 7.215 10.805 3.877 1 94.12 124 VAL A CA 1
ATOM 892 C C . VAL A 1 124 ? 7.941 11.914 3.115 1 94.12 124 VAL A C 1
ATOM 894 O O . VAL A 1 124 ? 7.602 13.094 3.244 1 94.12 124 VAL A O 1
ATOM 897 N N . GLU A 1 125 ? 8.844 11.531 2.367 1 93.69 125 GLU A N 1
ATOM 898 C CA . GLU A 1 125 ? 9.648 12.484 1.607 1 93.69 125 GLU A CA 1
ATOM 899 C C . GLU A 1 125 ? 8.781 13.273 0.628 1 93.69 125 GLU A C 1
ATOM 901 O O . GLU A 1 125 ? 8.891 14.5 0.541 1 93.69 125 GLU A O 1
ATOM 906 N N . GLN A 1 126 ? 7.941 12.664 -0.036 1 92.94 126 GLN A N 1
ATOM 907 C CA . GLN A 1 126 ? 7.086 13.312 -1.021 1 92.94 126 GLN A CA 1
ATOM 908 C C . GLN A 1 126 ? 6.098 14.266 -0.347 1 92.94 126 GLN A C 1
ATOM 910 O O . GLN A 1 126 ? 5.836 15.352 -0.856 1 92.94 126 GLN A O 1
ATOM 915 N N . VAL A 1 127 ? 5.52 13.859 0.753 1 96.75 127 VAL A N 1
ATOM 916 C CA . VAL A 1 127 ? 4.609 14.727 1.495 1 96.75 127 VAL A CA 1
ATOM 917 C C . VAL A 1 127 ? 5.328 16 1.908 1 96.75 127 VAL A C 1
ATOM 919 O O . VAL A 1 127 ? 4.828 17.109 1.68 1 96.75 127 VAL A O 1
ATOM 922 N N . LYS A 1 128 ? 6.5 15.859 2.473 1 97.62 128 LYS A N 1
ATOM 923 C CA . LYS A 1 128 ? 7.254 17.016 2.947 1 97.62 128 LYS A CA 1
ATOM 924 C C . LYS A 1 128 ? 7.66 17.922 1.786 1 97.62 128 LYS A C 1
ATOM 926 O O . LYS A 1 128 ? 7.59 19.156 1.894 1 97.62 128 LYS A O 1
ATOM 931 N N . GLU A 1 129 ? 8.086 17.328 0.784 1 96.94 129 GLU A N 1
ATOM 932 C CA . GLU A 1 129 ? 8.453 18.094 -0.399 1 96.94 129 GLU A CA 1
ATOM 933 C C . GLU A 1 129 ? 7.258 18.891 -0.938 1 96.94 129 GLU A C 1
ATOM 935 O O . GLU A 1 129 ? 7.379 20.078 -1.243 1 96.94 129 GLU A O 1
ATOM 940 N N . THR A 1 130 ? 6.113 18.312 -1.049 1 96.19 130 THR A N 1
ATOM 941 C CA . THR A 1 130 ? 4.91 18.953 -1.559 1 96.19 130 THR A CA 1
ATOM 942 C C . THR A 1 130 ? 4.484 20.109 -0.645 1 96.19 130 THR A C 1
ATOM 944 O O . THR A 1 130 ? 4.164 21.188 -1.118 1 96.19 130 THR A O 1
ATOM 947 N N . LEU A 1 131 ? 4.527 19.859 0.667 1 98.12 131 LEU A N 1
ATOM 948 C CA . LEU A 1 131 ? 4.188 20.906 1.623 1 98.12 131 LEU A CA 1
ATOM 949 C C . LEU A 1 131 ? 5.141 22.078 1.499 1 98.12 131 LEU A C 1
ATOM 951 O O . LEU A 1 131 ? 4.715 23.234 1.512 1 98.12 131 LEU A O 1
ATOM 955 N N . ASN A 1 132 ? 6.367 21.797 1.365 1 98.12 132 ASN A N 1
ATOM 956 C CA . ASN A 1 132 ? 7.375 22.844 1.204 1 98.12 132 ASN A CA 1
ATOM 957 C C . ASN A 1 132 ? 7.133 23.672 -0.059 1 98.12 132 ASN A C 1
ATOM 959 O O . ASN A 1 132 ? 7.273 24.891 -0.043 1 98.12 132 ASN A O 1
ATOM 963 N N . ASP A 1 133 ? 6.801 23.047 -1.099 1 97 133 ASP A N 1
ATOM 964 C CA . ASP A 1 133 ? 6.527 23.719 -2.363 1 97 133 ASP A CA 1
ATOM 965 C C . ASP A 1 133 ? 5.387 24.734 -2.217 1 97 133 ASP A C 1
ATOM 967 O O . ASP A 1 133 ? 5.344 25.734 -2.926 1 97 133 ASP A O 1
ATOM 971 N N . TYR A 1 134 ? 4.492 24.438 -1.253 1 97.12 134 TYR A N 1
ATOM 972 C CA . TYR A 1 134 ? 3.35 25.328 -1.037 1 97.12 134 TYR A CA 1
ATOM 973 C C . TYR A 1 134 ? 3.609 26.281 0.125 1 97.12 134 TYR A C 1
ATOM 975 O O . TYR A 1 134 ? 2.721 27.031 0.526 1 97.12 134 TYR A O 1
ATOM 983 N N . GLY A 1 135 ? 4.762 26.172 0.74 1 97.88 135 GLY A N 1
ATOM 984 C CA . GLY A 1 135 ? 5.137 27.062 1.83 1 97.88 135 GLY A CA 1
ATOM 985 C C . GLY A 1 135 ? 4.473 26.703 3.146 1 97.88 135 GLY A C 1
ATOM 986 O O . GLY A 1 135 ? 4.27 27.562 4 1 97.88 135 GLY A O 1
ATOM 987 N N . ILE A 1 136 ? 4.07 25.469 3.318 1 98.44 136 ILE A N 1
ATOM 988 C CA . ILE A 1 136 ? 3.377 25.031 4.527 1 98.44 136 ILE A CA 1
ATOM 989 C C . ILE A 1 136 ? 4.34 24.266 5.43 1 98.44 136 ILE A C 1
ATOM 991 O O . ILE A 1 136 ? 4.914 23.25 5.012 1 98.44 136 ILE A O 1
ATOM 995 N N . SER A 1 137 ? 4.469 24.719 6.707 1 98.5 137 SER A N 1
ATOM 996 C CA . SER A 1 137 ? 5.41 24.109 7.645 1 98.5 137 SER A CA 1
ATOM 997 C C . SER A 1 137 ? 4.805 22.875 8.32 1 98.5 137 SER A C 1
ATOM 999 O O . SER A 1 137 ? 3.627 22.891 8.688 1 98.5 137 SER A O 1
ATOM 1001 N N . VAL A 1 138 ? 5.637 21.859 8.484 1 98.62 138 VAL A N 1
ATOM 1002 C CA . VAL A 1 138 ? 5.277 20.734 9.336 1 98.62 138 VAL A CA 1
ATOM 1003 C C . VAL A 1 138 ? 5.617 21.047 10.789 1 98.62 138 VAL A C 1
ATOM 1005 O O . VAL A 1 138 ? 6.789 21.172 11.148 1 98.62 138 VAL A O 1
ATOM 1008 N N . VAL A 1 139 ? 4.586 21.078 11.625 1 98.69 139 VAL A N 1
ATOM 1009 C CA . VAL A 1 139 ? 4.828 21.547 12.984 1 98.69 139 VAL A CA 1
ATOM 1010 C C . VAL A 1 139 ? 4.742 20.375 13.961 1 98.69 139 VAL A C 1
ATOM 1012 O O . VAL A 1 139 ? 4.93 20.547 15.164 1 98.69 139 VAL A O 1
ATOM 1015 N N . GLY A 1 140 ? 4.445 19.219 13.523 1 98.25 140 GLY A N 1
ATOM 1016 C CA . GLY A 1 140 ? 4.398 17.984 14.281 1 98.25 140 GLY A CA 1
ATOM 1017 C C . GLY A 1 140 ? 4.449 16.734 13.406 1 98.25 140 GLY A C 1
ATOM 1018 O O . GLY A 1 140 ? 3.84 16.703 12.328 1 98.25 140 GLY A O 1
ATOM 1019 N N . GLU A 1 141 ? 5.188 15.727 13.859 1 97.94 141 GLU A N 1
ATOM 1020 C CA . GLU A 1 141 ? 5.234 14.516 13.047 1 97.94 141 GLU A CA 1
ATOM 1021 C C . GLU A 1 141 ? 5.504 13.281 13.906 1 97.94 141 GLU A C 1
ATOM 1023 O O . GLU A 1 141 ? 6.172 13.375 14.938 1 97.94 141 GLU A O 1
ATOM 1028 N N . ASP A 1 142 ? 4.922 12.273 13.57 1 95.75 142 ASP A N 1
ATOM 1029 C CA . ASP A 1 142 ? 5.184 10.922 14.047 1 95.75 142 ASP A CA 1
ATOM 1030 C C . ASP A 1 142 ? 5.262 9.938 12.891 1 95.75 142 ASP A C 1
ATOM 1032 O O . ASP A 1 142 ? 4.281 9.258 12.578 1 95.75 142 ASP A O 1
ATOM 1036 N N . VAL A 1 143 ? 6.531 9.734 12.289 1 93.94 143 VAL A N 1
ATOM 1037 C CA . VAL A 1 143 ? 6.66 9.016 11.023 1 93.94 143 VAL A CA 1
ATOM 1038 C C . VAL A 1 143 ? 7.762 7.961 11.141 1 93.94 143 VAL A C 1
ATOM 1040 O O . VAL A 1 143 ? 8.617 8.047 12.023 1 93.94 143 VAL A O 1
ATOM 1043 N N . GLY A 1 144 ? 7.629 7.039 10.242 1 88.12 144 GLY A N 1
ATOM 1044 C CA . GLY A 1 144 ? 8.648 6.008 10.164 1 88.12 144 GLY A CA 1
ATOM 1045 C C . GLY A 1 144 ? 8.461 4.906 11.195 1 88.12 144 GLY A C 1
ATOM 1046 O O . GLY A 1 144 ? 7.336 4.594 11.578 1 88.12 144 GLY A O 1
ATOM 1047 N N . GLY A 1 145 ? 9.477 4.148 11.383 1 82.62 145 GLY A N 1
ATOM 1048 C CA . GLY A 1 145 ? 9.422 3.033 12.312 1 82.62 145 GLY A CA 1
ATOM 1049 C C . GLY A 1 145 ? 8.867 1.765 11.695 1 82.62 145 GLY A C 1
ATOM 1050 O O . GLY A 1 145 ? 8.945 1.573 10.477 1 82.62 145 GLY A O 1
ATOM 1051 N N . ASN A 1 146 ? 8.289 0.84 12.586 1 76.94 146 ASN A N 1
ATOM 1052 C CA . ASN A 1 146 ? 7.82 -0.468 12.133 1 76.94 146 ASN A CA 1
ATOM 1053 C C . ASN A 1 146 ? 6.457 -0.81 12.734 1 76.94 146 ASN A C 1
ATOM 1055 O O . ASN A 1 146 ? 6.168 -1.979 13 1 76.94 146 ASN A O 1
ATOM 1059 N N . HIS A 1 147 ? 5.688 0.172 12.953 1 76.69 147 HIS A N 1
ATOM 1060 C CA . HIS A 1 147 ? 4.391 -0.06 13.578 1 76.69 147 HIS A CA 1
ATOM 1061 C C . HIS A 1 147 ? 3.299 0.756 12.891 1 76.69 147 HIS A C 1
ATOM 1063 O O . HIS A 1 147 ? 3.584 1.769 12.25 1 76.69 147 HIS A O 1
ATOM 1069 N N . GLY A 1 148 ? 2.039 0.349 13.102 1 80.06 148 GLY A N 1
ATOM 1070 C CA . GLY A 1 148 ? 0.885 1.071 12.594 1 80.06 148 GLY A CA 1
ATOM 1071 C C . GLY A 1 148 ? 0.41 2.172 13.523 1 80.06 148 GLY A C 1
ATOM 1072 O O . GLY A 1 148 ? 0.688 2.143 14.719 1 80.06 148 GLY A O 1
ATOM 1073 N N . ARG A 1 149 ? -0.393 3.062 12.875 1 84.81 149 ARG A N 1
ATOM 1074 C CA . ARG A 1 149 ? -0.938 4.18 13.648 1 84.81 149 ARG A CA 1
ATOM 1075 C C . ARG A 1 149 ? -2.371 4.488 13.219 1 84.81 149 ARG A C 1
ATOM 1077 O O . ARG A 1 149 ? -2.758 4.215 12.086 1 84.81 149 ARG A O 1
ATOM 1084 N N . SER A 1 150 ? -3.123 4.957 14.242 1 87.81 150 SER A N 1
ATOM 1085 C CA . SER A 1 150 ? -4.379 5.664 14.016 1 87.81 150 SER A CA 1
ATOM 1086 C C . SER A 1 150 ? -4.297 7.109 14.5 1 87.81 150 SER A C 1
ATOM 1088 O O . SER A 1 150 ? -3.58 7.41 15.453 1 87.81 150 SER A O 1
ATOM 1090 N N . ILE A 1 151 ? -5.066 7.957 13.703 1 93.94 151 ILE A N 1
ATOM 1091 C CA . ILE A 1 151 ? -4.965 9.352 14.125 1 93.94 151 ILE A CA 1
ATOM 1092 C C . ILE A 1 151 ? -6.359 9.969 14.203 1 93.94 151 ILE A C 1
ATOM 1094 O O . ILE A 1 151 ? -7.281 9.516 13.516 1 93.94 151 ILE A O 1
ATOM 1098 N N . LYS A 1 152 ? -6.398 10.961 15.078 1 95.31 152 LYS A N 1
ATOM 1099 C CA . LYS A 1 152 ? -7.566 11.82 15.242 1 95.31 152 LYS A CA 1
ATOM 1100 C C . LYS A 1 152 ? -7.18 13.297 15.148 1 95.31 152 LYS A C 1
ATOM 1102 O O . LYS A 1 152 ? -6.336 13.766 15.914 1 95.31 152 LYS A O 1
ATOM 1107 N N . LEU A 1 153 ? -7.836 13.953 14.211 1 96.81 153 LEU A N 1
ATOM 1108 C CA . LEU A 1 153 ? -7.641 15.391 14.07 1 96.81 153 LEU A CA 1
ATOM 1109 C C . LEU A 1 153 ? -8.812 16.156 14.68 1 96.81 153 LEU A C 1
ATOM 1111 O O . LEU A 1 153 ? -9.945 16.047 14.219 1 96.81 153 LEU A O 1
ATOM 1115 N N . LYS A 1 154 ? -8.477 16.953 15.656 1 96.12 154 LYS A N 1
ATOM 1116 C CA . LYS A 1 154 ? -9.492 17.844 16.203 1 96.12 154 LYS A CA 1
ATOM 1117 C C . LYS A 1 154 ? -9.703 19.047 15.289 1 96.12 154 LYS A C 1
ATOM 1119 O O . LYS A 1 154 ? -8.844 19.938 15.203 1 96.12 154 LYS A O 1
ATOM 1124 N N . GLY A 1 155 ? -10.859 19.156 14.75 1 95.31 155 GLY A N 1
ATOM 1125 C CA . GLY A 1 155 ? -11.141 20.125 13.703 1 95.31 155 GLY A CA 1
ATOM 1126 C C . GLY A 1 155 ? -11.062 21.562 14.195 1 95.31 155 GLY A C 1
ATOM 1127 O O . GLY A 1 155 ? -10.703 22.469 13.43 1 95.31 155 GLY A O 1
ATOM 1128 N N . ALA A 1 156 ? -11.305 21.75 15.438 1 93.5 156 ALA A N 1
ATOM 1129 C CA . ALA A 1 156 ? -11.359 23.109 15.984 1 93.5 156 ALA A CA 1
ATOM 1130 C C . ALA A 1 156 ? -9.961 23.641 16.281 1 93.5 156 ALA A C 1
ATOM 1132 O O . ALA A 1 156 ? -9.688 24.828 16.062 1 93.5 156 ALA A O 1
ATOM 1133 N N . SER A 1 157 ? -9.094 22.812 16.688 1 94.25 157 SER A N 1
ATOM 1134 C CA . SER A 1 157 ? -7.82 23.281 17.203 1 94.25 157 SER A CA 1
ATOM 1135 C C . SER A 1 157 ? -6.668 22.891 16.297 1 94.25 157 SER A C 1
ATOM 1137 O O . SER A 1 157 ? -5.574 23.453 16.391 1 94.25 157 SER A O 1
ATOM 1139 N N . GLY A 1 158 ? -6.859 21.891 15.523 1 96.12 158 GLY A N 1
ATOM 1140 C CA . GLY A 1 158 ? -5.766 21.359 14.727 1 96.12 158 GLY A CA 1
ATOM 1141 C C . GLY A 1 158 ? -4.887 20.375 15.484 1 96.12 158 GLY A C 1
ATOM 1142 O O . GLY A 1 158 ? -3.883 19.906 14.953 1 96.12 158 GLY A O 1
ATOM 1143 N N . GLU A 1 159 ? -5.309 20.047 16.641 1 96.88 159 GLU A N 1
ATOM 1144 C CA . GLU A 1 159 ? -4.586 19.047 17.422 1 96.88 159 GLU A CA 1
ATOM 1145 C C . GLU A 1 159 ? -4.703 17.656 16.781 1 96.88 159 GLU A C 1
ATOM 1147 O O . GLU A 1 159 ? -5.793 17.25 16.359 1 96.88 159 GLU A O 1
ATOM 1152 N N . LEU A 1 160 ? -3.547 16.922 16.734 1 97.5 160 LEU A N 1
ATOM 1153 C CA . LEU A 1 160 ? -3.512 15.594 16.141 1 97.5 160 LEU A CA 1
ATOM 1154 C C . LEU A 1 160 ? -3.117 14.555 17.188 1 97.5 160 LEU A C 1
ATOM 1156 O O . LEU A 1 160 ? -1.997 14.578 17.703 1 97.5 160 LEU A O 1
ATOM 1160 N N . VAL A 1 161 ? -4.082 13.734 17.453 1 96.69 161 VAL A N 1
ATOM 1161 C CA . VAL A 1 161 ? -3.812 12.633 18.375 1 96.69 161 VAL A CA 1
ATOM 1162 C C . VAL A 1 161 ? -3.377 11.398 17.578 1 96.69 161 VAL A C 1
ATOM 1164 O O . VAL A 1 161 ? -4.051 10.984 16.641 1 96.69 161 VAL A O 1
ATOM 1167 N N . VAL A 1 162 ? -2.23 10.828 18.016 1 95.44 162 VAL A N 1
ATOM 1168 C CA . VAL A 1 162 ? -1.684 9.641 17.359 1 95.44 162 VAL A CA 1
ATOM 1169 C C . VAL A 1 162 ? -1.71 8.461 18.328 1 95.44 162 VAL A C 1
ATOM 1171 O O . VAL A 1 162 ? -1.199 8.547 19.438 1 95.44 162 VAL A O 1
ATOM 1174 N N . LYS A 1 163 ? -2.299 7.449 17.828 1 90.31 163 LYS A N 1
ATOM 1175 C CA . LYS A 1 163 ? -2.309 6.199 18.578 1 90.31 163 LYS A CA 1
ATOM 1176 C C . LYS A 1 163 ? -1.537 5.109 17.828 1 90.31 163 LYS A C 1
ATOM 1178 O O . LYS A 1 163 ? -1.806 4.836 16.656 1 90.31 163 LYS A O 1
ATOM 1183 N N . SER A 1 164 ? -0.483 4.605 18.547 1 84.62 164 SER A N 1
ATOM 1184 C CA . SER A 1 164 ? 0.315 3.535 17.953 1 84.62 164 SER A CA 1
ATOM 1185 C C . SER A 1 164 ? 0.045 2.201 18.641 1 84.62 164 SER A C 1
ATOM 1187 O O . SER A 1 164 ? -0.206 2.156 19.859 1 84.62 164 SER A O 1
ATOM 1189 N N . ALA A 1 165 ? 0.151 1.236 17.797 1 70.12 165 ALA A N 1
ATOM 1190 C CA . ALA A 1 165 ? 0.032 -0.083 18.406 1 70.12 165 ALA A CA 1
ATOM 1191 C C . ALA A 1 165 ? 1.111 -0.296 19.469 1 70.12 165 ALA A C 1
ATOM 1193 O O . ALA A 1 165 ? 2.287 -0.013 19.234 1 70.12 165 ALA A O 1
ATOM 1194 N N . ASN A 1 166 ? 0.787 -0.583 20.594 1 65.94 166 ASN A N 1
ATOM 1195 C CA . ASN A 1 166 ? 1.622 -0.994 21.719 1 65.94 166 ASN A CA 1
ATOM 1196 C C . ASN A 1 166 ? 2.404 0.182 22.297 1 65.94 166 ASN A C 1
ATOM 1198 O O . ASN A 1 166 ? 3.332 -0.011 23.078 1 65.94 166 ASN A O 1
ATOM 1202 N N . LYS A 1 167 ? 2.371 1.346 21.703 1 73.06 167 LYS A N 1
ATOM 1203 C CA . LYS A 1 167 ? 3.168 2.451 22.234 1 73.06 167 LYS A CA 1
ATOM 1204 C C . LYS A 1 167 ? 2.279 3.5 22.891 1 73.06 167 LYS A C 1
ATOM 1206 O O . LYS A 1 167 ? 2.777 4.453 23.5 1 73.06 167 LYS A O 1
ATOM 1211 N N . GLY A 1 168 ? 1.061 3.295 22.844 1 80.44 168 GLY A N 1
ATOM 1212 C CA . GLY A 1 168 ? 0.175 4.262 23.469 1 80.44 168 GLY A CA 1
ATOM 1213 C C . GLY A 1 168 ? -0.191 5.418 22.547 1 80.44 168 GLY A C 1
ATOM 1214 O O . GLY A 1 168 ? -0.185 5.273 21.328 1 80.44 168 GLY A O 1
ATOM 1215 N N . SER A 1 169 ? -0.713 6.617 23.266 1 89.25 169 SER A N 1
ATOM 1216 C CA . SER A 1 169 ? -1.205 7.762 22.516 1 89.25 169 SER A CA 1
ATOM 1217 C C . SER A 1 169 ? -0.37 9.008 22.781 1 89.25 169 SER A C 1
ATOM 1219 O O . SER A 1 169 ? 0.131 9.195 23.906 1 89.25 169 SER A O 1
ATOM 1221 N N . ARG A 1 170 ? -0.107 9.773 21.719 1 93.38 170 ARG A N 1
ATOM 1222 C CA . ARG A 1 170 ? 0.549 11.07 21.875 1 93.38 170 ARG A CA 1
ATOM 1223 C C . ARG A 1 170 ? -0.16 12.141 21.047 1 93.38 170 ARG A C 1
ATOM 1225 O O . ARG A 1 170 ? -0.798 11.828 20.031 1 93.38 170 ARG A O 1
ATOM 1232 N N . THR A 1 171 ? 0.017 13.367 21.547 1 95.75 171 THR A N 1
ATOM 1233 C CA . THR A 1 171 ? -0.606 14.492 20.859 1 95.75 171 THR A CA 1
ATOM 1234 C C . THR A 1 171 ? 0.451 15.383 20.219 1 95.75 171 THR A C 1
ATOM 1236 O O . THR A 1 171 ? 1.453 15.727 20.844 1 95.75 171 THR A O 1
ATOM 1239 N N . LEU A 1 172 ? 0.188 15.641 18.953 1 96.5 172 LEU A N 1
ATOM 1240 C CA . LEU A 1 172 ? 1.055 16.547 18.219 1 96.5 172 LEU A CA 1
ATOM 1241 C C . LEU A 1 172 ? 0.438 17.953 18.156 1 96.5 172 LEU A C 1
ATOM 1243 O O . LEU A 1 172 ? -0.778 18.094 18 1 96.5 172 LEU A O 1
ATOM 1247 N N . MET B 1 1 ? -38.844 30.234 52.625 1 21.06 1 MET B N 1
ATOM 1248 C CA . MET B 1 1 ? -37.781 30.75 51.781 1 21.06 1 MET B CA 1
ATOM 1249 C C . MET B 1 1 ? -37.375 29.703 50.75 1 21.06 1 MET B C 1
ATOM 1251 O O . MET B 1 1 ? -36.906 28.625 51.094 1 21.06 1 MET B O 1
ATOM 1255 N N . LYS B 1 2 ? -38.125 29.594 49.688 1 29.67 2 LYS B N 1
ATOM 1256 C CA . LYS B 1 2 ? -37.938 28.641 48.594 1 29.67 2 LYS B CA 1
ATOM 1257 C C . LYS B 1 2 ? -36.562 28.781 47.938 1 29.67 2 LYS B C 1
ATOM 1259 O O . LYS B 1 2 ? -36.188 29.859 47.5 1 29.67 2 LYS B O 1
ATOM 1264 N N . VAL B 1 3 ? -35.594 28.016 48.469 1 27.69 3 VAL B N 1
ATOM 1265 C CA . VAL B 1 3 ? -34.281 28 47.812 1 27.69 3 VAL B CA 1
ATOM 1266 C C . VAL B 1 3 ? -34.438 27.625 46.344 1 27.69 3 VAL B C 1
ATOM 1268 O O . VAL B 1 3 ? -35.031 26.594 46 1 27.69 3 VAL B O 1
ATOM 1271 N N . TYR B 1 4 ? -34.625 28.578 45.438 1 35.03 4 TYR B N 1
ATOM 1272 C CA . TYR B 1 4 ? -34.5 28.375 43.969 1 35.03 4 TYR B CA 1
ATOM 1273 C C . TYR B 1 4 ? -33.188 27.688 43.656 1 35.03 4 TYR B C 1
ATOM 1275 O O . TYR B 1 4 ? -32.094 28.219 43.969 1 35.03 4 TYR B O 1
ATOM 1283 N N . ASP B 1 5 ? -33.062 26.406 43.938 1 37.5 5 ASP B N 1
ATOM 1284 C CA . ASP B 1 5 ? -31.953 25.625 43.438 1 37.5 5 ASP B CA 1
ATOM 1285 C C . ASP B 1 5 ? -31.719 25.875 41.938 1 37.5 5 ASP B C 1
ATOM 1287 O O . ASP B 1 5 ? -32.656 25.734 41.125 1 37.5 5 ASP B O 1
ATOM 1291 N N . GLY B 1 6 ? -31.016 26.922 41.531 1 35.56 6 GLY B N 1
ATOM 1292 C CA . GLY B 1 6 ? -30.5 27.266 40.219 1 35.56 6 GLY B CA 1
ATOM 1293 C C . GLY B 1 6 ? -29.984 26.062 39.438 1 35.56 6 GLY B C 1
ATOM 1294 O O . GLY B 1 6 ? -28.984 25.453 39.812 1 35.56 6 GLY B O 1
ATOM 1295 N N . GLN B 1 7 ? -30.844 25.125 38.938 1 37.5 7 GLN B N 1
ATOM 1296 C CA . GLN B 1 7 ? -30.469 24.078 38 1 37.5 7 GLN B CA 1
ATOM 1297 C C . GLN B 1 7 ? -29.562 24.609 36.906 1 37.5 7 GLN B C 1
ATOM 1299 O O . GLN B 1 7 ? -29.922 25.531 36.188 1 37.5 7 GLN B O 1
ATOM 1304 N N . THR B 1 8 ? -28.266 24.688 37.156 1 38.81 8 THR B N 1
ATOM 1305 C CA . THR B 1 8 ? -27.234 24.891 36.156 1 38.81 8 THR B CA 1
ATOM 1306 C C . THR B 1 8 ? -27.516 24.062 34.906 1 38.81 8 THR B C 1
ATOM 1308 O O . THR B 1 8 ? -27.844 22.875 35 1 38.81 8 THR B O 1
ATOM 1311 N N . SER B 1 9 ? -28.062 24.609 33.812 1 38.97 9 SER B N 1
ATOM 1312 C CA . SER B 1 9 ? -28.125 24.094 32.469 1 38.97 9 SER B CA 1
ATOM 1313 C C . SER B 1 9 ? -26.859 23.344 32.094 1 38.97 9 SER B C 1
ATOM 1315 O O . SER B 1 9 ? -25.75 23.891 32.188 1 38.97 9 SER B O 1
ATOM 1317 N N . SER B 1 10 ? -26.781 22.094 32.406 1 40.41 10 SER B N 1
ATOM 1318 C CA . SER B 1 10 ? -25.75 21.219 31.812 1 40.41 10 SER B CA 1
ATOM 1319 C C . SER B 1 10 ? -25.562 21.516 30.328 1 40.41 10 SER B C 1
ATOM 1321 O O . SER B 1 10 ? -26.516 21.391 29.547 1 40.41 10 SER B O 1
ATOM 1323 N N . GLU B 1 11 ? -24.938 22.594 29.938 1 40.16 11 GLU B N 1
ATOM 1324 C CA . GLU B 1 11 ? -24.438 22.719 28.562 1 40.16 11 GLU B CA 1
ATOM 1325 C C . GLU B 1 11 ? -24.031 21.375 28 1 40.16 11 GLU B C 1
ATOM 1327 O O . GLU B 1 11 ? -23.141 20.703 28.547 1 40.16 11 GLU B O 1
ATOM 1332 N N . THR B 1 12 ? -24.828 20.5 27.609 1 43.69 12 THR B N 1
ATOM 1333 C CA . THR B 1 12 ? -24.578 19.297 26.812 1 43.69 12 THR B CA 1
ATOM 1334 C C . THR B 1 12 ? -23.391 19.516 25.875 1 43.69 12 THR B C 1
ATOM 1336 O O . THR B 1 12 ? -23.453 20.344 24.969 1 43.69 12 THR B O 1
ATOM 1339 N N . GLU B 1 13 ? -22.219 19.562 26.297 1 48.72 13 GLU B N 1
ATOM 1340 C CA . GLU B 1 13 ? -21.031 19.531 25.453 1 48.72 13 GLU B CA 1
ATOM 1341 C C . GLU B 1 13 ? -21.203 18.547 24.297 1 48.72 13 GLU B C 1
ATOM 1343 O O . GLU B 1 13 ? -21.281 17.344 24.5 1 48.72 13 GLU B O 1
ATOM 1348 N N . SER B 1 14 ? -22.125 18.703 23.375 1 59.56 14 SER B N 1
ATOM 1349 C CA . SER B 1 14 ? -22.359 17.875 22.188 1 59.56 14 SER B CA 1
ATOM 1350 C C . SER B 1 14 ? -21.062 17.344 21.609 1 59.56 14 SER B C 1
ATOM 1352 O O . SER B 1 14 ? -20.078 18.078 21.5 1 59.56 14 SER B O 1
ATOM 1354 N N . LYS B 1 15 ? -20.984 16.172 21.703 1 66.75 15 LYS B N 1
ATOM 1355 C CA . LYS B 1 15 ? -19.828 15.484 21.156 1 66.75 15 LYS B CA 1
ATOM 1356 C C . LYS B 1 15 ? -19.594 15.875 19.688 1 66.75 15 LYS B C 1
ATOM 1358 O O . LYS B 1 15 ? -20.516 15.789 18.875 1 66.75 15 LYS B O 1
ATOM 1363 N N . PRO B 1 16 ? -18.469 16.422 19.5 1 77.44 16 PRO B N 1
ATOM 1364 C CA . PRO B 1 16 ? -18.234 16.828 18.125 1 77.44 16 PRO B CA 1
ATOM 1365 C C . PRO B 1 16 ? -18.438 15.703 17.125 1 77.44 16 PRO B C 1
ATOM 1367 O O . PRO B 1 16 ? -18.219 14.531 17.453 1 77.44 16 PRO B O 1
ATOM 1370 N N . GLU B 1 17 ? -19.047 15.977 15.977 1 89.62 17 GLU B N 1
ATOM 1371 C CA . GLU B 1 17 ? -19.219 15.039 14.867 1 89.62 17 GLU B CA 1
ATOM 1372 C C . GLU B 1 17 ? -17.875 14.398 14.492 1 89.62 17 GLU B C 1
ATOM 1374 O O . GLU B 1 17 ? -16.844 15.062 14.508 1 89.62 17 GLU B O 1
ATOM 1379 N N . GLN B 1 18 ? -17.938 13.062 14.375 1 92.81 18 GLN B N 1
ATOM 1380 C CA . GLN B 1 18 ? -16.75 12.328 13.922 1 92.81 18 GLN B CA 1
ATOM 1381 C C . GLN B 1 18 ? -16.891 11.922 12.461 1 92.81 18 GLN B C 1
ATOM 1383 O O . GLN B 1 18 ? -17.922 11.352 12.062 1 92.81 18 GLN B O 1
ATOM 1388 N N . ILE B 1 19 ? -15.898 12.258 11.656 1 93.31 19 ILE B N 1
ATOM 1389 C CA . ILE B 1 19 ? -15.859 11.914 10.242 1 93.31 19 ILE B CA 1
ATOM 1390 C C . ILE B 1 19 ? -14.688 10.961 9.977 1 93.31 19 ILE B C 1
ATOM 1392 O O . ILE B 1 19 ? -13.547 11.266 10.32 1 93.31 19 ILE B O 1
ATOM 1396 N N . LYS B 1 20 ? -15.031 9.859 9.375 1 90.31 20 LYS B N 1
ATOM 1397 C CA . LYS B 1 20 ? -13.984 8.906 9 1 90.31 20 LYS B CA 1
ATOM 1398 C C . LYS B 1 20 ? -13.445 9.203 7.609 1 90.31 20 LYS B C 1
ATOM 1400 O O . LYS B 1 20 ? -14.211 9.438 6.672 1 90.31 20 LYS B O 1
ATOM 1405 N N . VAL B 1 21 ? -12.086 9.195 7.535 1 90.44 21 VAL B N 1
ATOM 1406 C CA . VAL B 1 21 ? -11.398 9.367 6.258 1 90.44 21 VAL B CA 1
ATOM 1407 C C . VAL B 1 21 ? -10.742 8.055 5.836 1 90.44 21 VAL B C 1
ATOM 1409 O O . VAL B 1 21 ? -9.812 7.578 6.492 1 90.44 21 VAL B O 1
ATOM 1412 N N . GLY B 1 22 ? -11.242 7.473 4.766 1 82.69 22 GLY B N 1
ATOM 1413 C CA . GLY B 1 22 ? -10.711 6.211 4.277 1 82.69 22 GLY B CA 1
ATOM 1414 C C . GLY B 1 22 ? -9.438 6.371 3.471 1 82.69 22 GLY B C 1
ATOM 1415 O O . GLY B 1 22 ? -9 7.496 3.205 1 82.69 22 GLY B O 1
ATOM 1416 N N . ILE B 1 23 ? -8.891 5.152 3.143 1 78 23 ILE B N 1
ATOM 1417 C CA . ILE B 1 23 ? -7.699 5.137 2.301 1 78 23 ILE B CA 1
ATOM 1418 C C . ILE B 1 23 ? -7.992 5.844 0.98 1 78 23 ILE B C 1
ATOM 1420 O O . ILE B 1 23 ? -9.039 5.625 0.369 1 78 23 ILE B O 1
ATOM 1424 N N . ALA B 1 24 ? -7.137 6.727 0.651 1 81.12 24 ALA B N 1
ATOM 1425 C CA . ALA B 1 24 ? -7.238 7.473 -0.601 1 81.12 24 ALA B CA 1
ATOM 1426 C C . ALA B 1 24 ? -8.438 8.422 -0.581 1 81.12 24 ALA B C 1
ATOM 1428 O O . ALA B 1 24 ? -9.008 8.727 -1.628 1 81.12 24 ALA B O 1
ATOM 1429 N N . GLU B 1 25 ? -8.828 8.828 0.601 1 84.75 25 GLU B N 1
ATOM 1430 C CA . GLU B 1 25 ? -9.898 9.797 0.767 1 84.75 25 GLU B CA 1
ATOM 1431 C C . GLU B 1 25 ? -9.438 11.008 1.569 1 84.75 25 GLU B C 1
ATOM 1433 O O . GLU B 1 25 ? -8.383 10.969 2.213 1 84.75 25 GLU B O 1
ATOM 1438 N N . TYR B 1 26 ? -10.164 12.086 1.407 1 93.5 26 TYR B N 1
ATOM 1439 C CA . TYR B 1 26 ? -9.961 13.273 2.234 1 93.5 26 TYR B CA 1
ATOM 1440 C C . TYR B 1 26 ? -11.297 13.844 2.709 1 93.5 26 TYR B C 1
ATOM 1442 O O . TYR B 1 26 ? -12.344 13.523 2.154 1 93.5 26 TYR B O 1
ATOM 1450 N N . ASP B 1 27 ? -11.188 14.648 3.834 1 96.38 27 ASP B N 1
ATOM 1451 C CA . ASP B 1 27 ? -12.344 15.422 4.289 1 96.38 27 ASP B CA 1
ATOM 1452 C C . ASP B 1 27 ? -11.906 16.719 4.973 1 96.38 27 ASP B C 1
ATOM 1454 O O . ASP B 1 27 ? -10.727 16.891 5.273 1 96.38 27 ASP B O 1
ATOM 1458 N N . VAL B 1 28 ? -12.938 17.641 5.055 1 97.5 28 VAL B N 1
ATOM 1459 C CA . VAL B 1 28 ? -12.68 18.938 5.652 1 97.5 28 VAL B CA 1
ATOM 1460 C C . VAL B 1 28 ? -13.664 19.188 6.793 1 97.5 28 VAL B C 1
ATOM 1462 O O . VAL B 1 28 ? -14.859 18.875 6.672 1 97.5 28 VAL B O 1
ATOM 1465 N N . SER B 1 29 ? -13.148 19.672 7.871 1 96.94 29 SER B N 1
ATOM 1466 C CA . SER B 1 29 ? -13.953 20.094 9.016 1 96.94 29 SER B CA 1
ATOM 1467 C C . SER B 1 29 ? -14.047 21.609 9.094 1 96.94 29 SER B C 1
ATOM 1469 O O . SER B 1 29 ? -13.031 22.297 9.195 1 96.94 29 SER B O 1
ATOM 1471 N N . LYS B 1 30 ? -15.273 22.188 9.102 1 93.44 30 LYS B N 1
ATOM 1472 C CA . LYS B 1 30 ? -15.523 23.625 9.258 1 93.44 30 LYS B CA 1
ATOM 1473 C C . LYS B 1 30 ? -16.219 23.922 10.586 1 93.44 30 LYS B C 1
ATOM 1475 O O . LYS B 1 30 ? -16.312 25.078 10.992 1 93.44 30 LYS B O 1
ATOM 1480 N N . ASN B 1 31 ? -16.688 22.953 11.273 1 89.75 31 ASN B N 1
ATOM 1481 C CA . ASN B 1 31 ? -17.531 23.141 12.453 1 89.75 31 ASN B CA 1
ATOM 1482 C C . ASN B 1 31 ? -16.906 22.484 13.688 1 89.75 31 ASN B C 1
ATOM 1484 O O . ASN B 1 31 ? -17.609 22.125 14.633 1 89.75 31 ASN B O 1
ATOM 1488 N N . GLY B 1 32 ? -15.688 22.172 13.57 1 92.94 32 GLY B N 1
ATOM 1489 C CA . GLY B 1 32 ? -14.992 21.578 14.711 1 92.94 32 GLY B CA 1
ATOM 1490 C C . GLY B 1 32 ? -15.109 20.078 14.773 1 92.94 32 GLY B C 1
ATOM 1491 O O . GLY B 1 32 ? -14.68 19.453 15.75 1 92.94 32 GLY B O 1
ATOM 1492 N N . ALA B 1 33 ? -15.672 19.422 13.695 1 95.12 33 ALA B N 1
ATOM 1493 C CA . ALA B 1 33 ? -15.773 17.969 13.641 1 95.12 33 ALA B CA 1
ATOM 1494 C C . ALA B 1 33 ? -14.391 17.328 13.742 1 95.12 33 ALA B C 1
ATOM 1496 O O . ALA B 1 33 ? -13.398 17.891 13.297 1 95.12 33 ALA B O 1
ATOM 1497 N N . VAL B 1 34 ? -14.367 16.125 14.375 1 96.31 34 VAL B N 1
ATOM 1498 C CA . VAL B 1 34 ? -13.133 15.352 14.477 1 96.31 34 VAL B CA 1
ATOM 1499 C C . VAL B 1 34 ? -12.992 14.453 13.242 1 96.31 34 VAL B C 1
ATOM 1501 O O . VAL B 1 34 ? -13.922 13.727 12.891 1 96.31 34 VAL B O 1
ATOM 1504 N N . LEU B 1 35 ? -11.852 14.516 12.586 1 96.38 35 LEU B N 1
ATOM 1505 C CA . LEU B 1 35 ? -11.539 13.641 11.453 1 96.38 35 LEU B CA 1
ATOM 1506 C C . LEU B 1 35 ? -10.609 12.516 11.883 1 96.38 35 LEU B C 1
ATOM 1508 O O . LEU B 1 35 ? -9.617 12.75 12.57 1 96.38 35 LEU B O 1
ATOM 1512 N N . THR B 1 36 ? -10.984 11.297 11.438 1 94.12 36 THR B N 1
ATOM 1513 C CA . THR B 1 36 ? -10.203 10.148 11.891 1 94.12 36 THR B CA 1
ATOM 1514 C C . THR B 1 36 ? -9.828 9.258 10.711 1 94.12 36 THR B C 1
ATOM 1516 O O . THR B 1 36 ? -10.594 9.125 9.75 1 94.12 36 THR B O 1
ATOM 1519 N N . THR B 1 37 ? -8.57 8.719 10.797 1 88.62 37 THR B N 1
ATOM 1520 C CA . THR B 1 37 ? -8.164 7.664 9.875 1 88.62 37 THR B CA 1
ATOM 1521 C C . THR B 1 37 ? -7.262 6.652 10.57 1 88.62 37 THR B C 1
ATOM 1523 O O . THR B 1 37 ? -6.652 6.961 11.602 1 88.62 37 THR B O 1
ATOM 1526 N N . SER B 1 38 ? -7.289 5.461 10.031 1 83.75 38 SER B N 1
ATOM 1527 C CA . SER B 1 38 ? -6.516 4.367 10.617 1 83.75 38 SER B CA 1
ATOM 1528 C C . SER B 1 38 ? -5.797 3.564 9.539 1 83.75 38 SER B C 1
ATOM 1530 O O . SER B 1 38 ? -5.934 3.854 8.344 1 83.75 38 SER B O 1
ATOM 1532 N N . GLY B 1 39 ? -4.887 2.701 10.148 1 76 39 GLY B N 1
ATOM 1533 C CA . GLY B 1 39 ? -4.176 1.833 9.219 1 76 39 GLY B CA 1
ATOM 1534 C C . GLY B 1 39 ? -3.004 2.514 8.547 1 76 39 GLY B C 1
ATOM 1535 O O . GLY B 1 39 ? -2.684 2.213 7.395 1 76 39 GLY B O 1
ATOM 1536 N N . LEU B 1 40 ? -2.418 3.41 9.312 1 81.81 40 LEU B N 1
ATOM 1537 C CA . LEU B 1 40 ? -1.246 4.098 8.773 1 81.81 40 LEU B CA 1
ATOM 1538 C C . LEU B 1 40 ? 0.023 3.297 9.047 1 81.81 40 LEU B C 1
ATOM 1540 O O . LEU B 1 40 ? 0.67 3.48 10.078 1 81.81 40 LEU B O 1
ATOM 1544 N N . GLY B 1 41 ? 0.305 2.359 8.117 1 79.62 41 GLY B N 1
ATOM 1545 C CA . GLY B 1 41 ? 1.619 1.739 8.047 1 79.62 41 GLY B CA 1
ATOM 1546 C C . GLY B 1 41 ? 2.6 2.514 7.191 1 79.62 41 GLY B C 1
ATOM 1547 O O . GLY B 1 41 ? 3.016 3.615 7.555 1 79.62 41 GLY B O 1
ATOM 1548 N N . SER B 1 42 ? 2.678 1.988 5.945 1 79.5 42 SER B N 1
ATOM 1549 C CA . SER B 1 42 ? 3.49 2.729 4.984 1 79.5 42 SER B CA 1
ATOM 1550 C C . SER B 1 42 ? 2.746 3.951 4.457 1 79.5 42 SER B C 1
ATOM 1552 O O . SER B 1 42 ? 3.365 4.902 3.973 1 79.5 42 SER B O 1
ATOM 1554 N N . CYS B 1 43 ? 1.46 4.004 4.629 1 84.62 43 CYS B N 1
ATOM 1555 C CA . CYS B 1 43 ? 0.65 5.152 4.238 1 84.62 43 CYS B CA 1
ATOM 1556 C C . CYS B 1 43 ? 0.877 6.324 5.18 1 84.62 43 CYS B C 1
ATOM 1558 O O . CYS B 1 43 ? 1.416 6.152 6.277 1 84.62 43 CYS B O 1
ATOM 1560 N N . ILE B 1 44 ? 0.422 7.562 4.73 1 91.44 44 ILE B N 1
ATOM 1561 C CA . ILE B 1 44 ? 0.585 8.758 5.555 1 91.44 44 ILE B CA 1
ATOM 1562 C C . ILE B 1 44 ? -0.757 9.469 5.703 1 91.44 44 ILE B C 1
ATOM 1564 O O . ILE B 1 44 ? -1.468 9.68 4.719 1 91.44 44 ILE B O 1
ATOM 1568 N N . GLY B 1 45 ? -1.114 9.82 7.004 1 95 45 GLY B N 1
ATOM 1569 C CA . GLY B 1 45 ? -2.104 10.852 7.27 1 95 45 GLY B CA 1
ATOM 1570 C C . GLY B 1 45 ? -1.513 12.25 7.301 1 95 45 GLY B C 1
ATOM 1571 O O . GLY B 1 45 ? -0.531 12.5 8 1 95 45 GLY B O 1
ATOM 1572 N N . VAL B 1 46 ? -2.078 13.133 6.473 1 97.94 46 VAL B N 1
ATOM 1573 C CA . VAL B 1 46 ? -1.669 14.531 6.461 1 97.94 46 VAL B CA 1
ATOM 1574 C C . VAL B 1 46 ? -2.803 15.406 6.996 1 97.94 46 VAL B C 1
ATOM 1576 O O . VAL B 1 46 ? -3.885 15.461 6.406 1 97.94 46 VAL B O 1
ATOM 1579 N N . ALA B 1 47 ? -2.521 16.047 8.133 1 98.56 47 ALA B N 1
ATOM 1580 C CA . ALA B 1 47 ? -3.463 17 8.727 1 98.56 47 ALA B CA 1
ATOM 1581 C C . ALA B 1 47 ? -3.057 18.438 8.43 1 98.56 47 ALA B C 1
ATOM 1583 O O . ALA B 1 47 ? -1.907 18.828 8.656 1 98.56 47 ALA B O 1
ATOM 1584 N N . LEU B 1 48 ? -3.961 19.219 7.898 1 98.5 48 LEU B N 1
ATOM 1585 C CA . LEU B 1 48 ? -3.76 20.641 7.691 1 98.5 48 LEU B CA 1
ATOM 1586 C C . LEU B 1 48 ? -4.719 21.453 8.555 1 98.5 48 LEU B C 1
ATOM 1588 O O . LEU B 1 48 ? -5.879 21.078 8.734 1 98.5 48 LEU B O 1
ATOM 1592 N N . HIS B 1 49 ? -4.23 22.547 9.062 1 98.19 49 HIS B N 1
ATOM 1593 C CA . HIS B 1 49 ? -5.031 23.438 9.898 1 98.19 49 HIS B CA 1
ATOM 1594 C C . HIS B 1 49 ? -4.684 24.906 9.633 1 98.19 49 HIS B C 1
ATOM 1596 O O . HIS B 1 49 ? -3.506 25.266 9.578 1 98.19 49 HIS B O 1
ATOM 1602 N N . ASP B 1 50 ? -5.742 25.719 9.383 1 97.5 50 ASP B N 1
ATOM 1603 C CA . ASP B 1 50 ? -5.555 27.156 9.352 1 97.5 50 ASP B CA 1
ATOM 1604 C C . ASP B 1 50 ? -5.527 27.734 10.766 1 97.5 50 ASP B C 1
ATOM 1606 O O . ASP B 1 50 ? -6.5 27.609 11.516 1 97.5 50 ASP B O 1
ATOM 1610 N N . GLU B 1 51 ? -4.508 28.359 11.086 1 95.88 51 GLU B N 1
ATOM 1611 C CA . GLU B 1 51 ? -4.289 28.812 12.461 1 95.88 51 GLU B CA 1
ATOM 1612 C C . GLU B 1 51 ? -5.16 30.016 12.789 1 95.88 51 GLU B C 1
ATOM 1614 O O . GLU B 1 51 ? -5.305 30.391 13.953 1 95.88 51 GLU B O 1
ATOM 1619 N N . THR B 1 52 ? -5.758 30.625 11.766 1 95.56 52 THR B N 1
ATOM 1620 C CA . THR B 1 52 ? -6.508 31.859 11.977 1 95.56 52 THR B CA 1
ATOM 1621 C C . THR B 1 52 ? -8.008 31.594 11.93 1 95.56 52 THR B C 1
ATOM 1623 O O . THR B 1 52 ? -8.797 32.312 12.539 1 95.56 52 THR B O 1
ATOM 1626 N N . VAL B 1 53 ? -8.469 30.609 11.18 1 94.38 53 VAL B N 1
ATOM 1627 C CA . VAL B 1 53 ? -9.867 30.219 11.141 1 94.38 53 VAL B CA 1
ATOM 1628 C C . VAL B 1 53 ? -9.984 28.719 11.453 1 94.38 53 VAL B C 1
ATOM 1630 O O . VAL B 1 53 ? -9.07 27.953 11.172 1 94.38 53 VAL B O 1
ATOM 1633 N N . PRO B 1 54 ? -11.062 28.328 11.984 1 93.5 54 PRO B N 1
ATOM 1634 C CA . PRO B 1 54 ? -11.195 26.938 12.414 1 93.5 54 PRO B CA 1
ATOM 1635 C C . PRO B 1 54 ? -11.508 25.984 11.258 1 93.5 54 PRO B C 1
ATOM 1637 O O . PRO B 1 54 ? -12.57 25.359 11.242 1 93.5 54 PRO B O 1
ATOM 1640 N N . VAL B 1 55 ? -10.688 25.859 10.312 1 96.69 55 VAL B N 1
ATOM 1641 C CA . VAL B 1 55 ? -10.789 24.953 9.18 1 96.69 55 VAL B CA 1
ATOM 1642 C C . VAL B 1 55 ? -9.617 23.969 9.203 1 96.69 55 VAL B C 1
ATOM 1644 O O . VAL B 1 55 ? -8.461 24.375 9.336 1 96.69 55 VAL B O 1
ATOM 1647 N N . SER B 1 56 ? -9.984 22.766 9.211 1 98.06 56 SER B N 1
ATOM 1648 C CA . SER B 1 56 ? -8.984 21.703 9.203 1 98.06 56 SER B CA 1
ATOM 1649 C C . SER B 1 56 ? -9.32 20.641 8.18 1 98.06 56 SER B C 1
ATOM 1651 O O . SER B 1 56 ? -10.484 20.469 7.809 1 98.06 56 SER B O 1
ATOM 1653 N N . GLY B 1 57 ? -8.312 19.938 7.668 1 98.38 57 GLY B N 1
ATOM 1654 C CA . GLY B 1 57 ? -8.5 18.859 6.715 1 98.38 57 GLY B CA 1
ATOM 1655 C C . GLY B 1 57 ? -7.539 17.703 6.926 1 98.38 57 GLY B C 1
ATOM 1656 O O . GLY B 1 57 ? -6.48 17.875 7.535 1 98.38 57 GLY B O 1
ATOM 1657 N N . LEU B 1 58 ? -8.008 16.516 6.496 1 97.88 58 LEU B N 1
ATOM 1658 C CA . LEU B 1 58 ? -7.242 15.281 6.613 1 97.88 58 LEU B CA 1
ATOM 1659 C C . LEU B 1 58 ? -7.277 14.492 5.309 1 97.88 58 LEU B C 1
ATOM 1661 O O . LEU B 1 58 ? -8.336 14.367 4.688 1 97.88 58 LEU B O 1
ATOM 1665 N N . VAL B 1 59 ? -6.062 13.992 4.832 1 96.06 59 VAL B N 1
ATOM 1666 C CA . VAL B 1 59 ? -5.996 13.102 3.68 1 96.06 59 VAL B CA 1
ATOM 1667 C C . VAL B 1 59 ? -5.156 11.875 4.027 1 96.06 59 VAL B C 1
ATOM 1669 O O . VAL B 1 59 ? -4.16 11.977 4.746 1 96.06 59 VAL B O 1
ATOM 1672 N N . HIS B 1 60 ? -5.641 10.742 3.604 1 90.62 60 HIS B N 1
ATOM 1673 C CA . HIS B 1 60 ? -4.922 9.477 3.717 1 90.62 60 HIS B CA 1
ATOM 1674 C C . HIS B 1 60 ? -4.27 9.094 2.393 1 90.62 60 HIS B C 1
ATOM 1676 O O . HIS B 1 60 ? -4.941 8.602 1.483 1 90.62 60 HIS B O 1
ATOM 1682 N N . VAL B 1 61 ? -2.877 9.227 2.27 1 88.12 61 VAL B N 1
ATOM 1683 C CA . VAL B 1 61 ? -2.215 8.969 0.994 1 88.12 61 VAL B CA 1
ATOM 1684 C C . VAL B 1 61 ? -1.545 7.598 1.023 1 88.12 61 VAL B C 1
ATOM 1686 O O . VAL B 1 61 ? -1.044 7.168 2.064 1 88.12 61 VAL B O 1
ATOM 1689 N N . MET B 1 62 ? -1.499 6.977 -0.156 1 79 62 MET B N 1
ATOM 1690 C CA . MET B 1 62 ? -1.043 5.59 -0.23 1 79 62 MET B CA 1
ATOM 1691 C C . MET B 1 62 ? 0.285 5.492 -0.973 1 79 62 MET B C 1
ATOM 1693 O O . MET B 1 62 ? 1.128 4.66 -0.64 1 79 62 MET B O 1
ATOM 1697 N N . LEU B 1 63 ? 0.452 6.316 -2.008 1 79.12 63 LEU B N 1
ATOM 1698 C CA . LEU B 1 63 ? 1.618 6.23 -2.881 1 79.12 63 LEU B CA 1
ATOM 1699 C C . LEU B 1 63 ? 2.332 7.574 -2.971 1 79.12 63 LEU B C 1
ATOM 1701 O O . LEU B 1 63 ? 1.707 8.625 -2.811 1 79.12 63 LEU B O 1
ATOM 1705 N N . PRO B 1 64 ? 3.627 7.555 -3.297 1 80.19 64 PRO B N 1
ATOM 1706 C CA . PRO B 1 64 ? 4.387 8.805 -3.256 1 80.19 64 PRO B CA 1
ATOM 1707 C C . PRO B 1 64 ? 3.957 9.789 -4.34 1 80.19 64 PRO B C 1
ATOM 1709 O O . PRO B 1 64 ? 3.805 10.984 -4.07 1 80.19 64 PRO B O 1
ATOM 1712 N N . SER B 1 65 ? 3.852 9.344 -5.547 1 79.94 65 SER B N 1
ATOM 1713 C CA . SER B 1 65 ? 3.533 10.289 -6.613 1 79.94 65 SER B CA 1
ATOM 1714 C C . SER B 1 65 ? 2.627 9.656 -7.664 1 79.94 65 SER B C 1
ATOM 1716 O O . SER B 1 65 ? 2.689 8.453 -7.898 1 79.94 65 SER B O 1
ATOM 1718 N N . ALA B 1 66 ? 1.782 10.461 -8.242 1 70.56 66 ALA B N 1
ATOM 1719 C CA . ALA B 1 66 ? 0.941 10.008 -9.352 1 70.56 66 ALA B CA 1
ATOM 1720 C C . ALA B 1 66 ? 1.789 9.461 -10.492 1 70.56 66 ALA B C 1
ATOM 1722 O O . ALA B 1 66 ? 1.35 8.578 -11.234 1 70.56 66 ALA B O 1
ATOM 1723 N N . ASP B 1 67 ? 2.988 10.109 -10.703 1 63.88 67 ASP B N 1
ATOM 1724 C CA . ASP B 1 67 ? 3.879 9.625 -11.758 1 63.88 67 ASP B CA 1
ATOM 1725 C C . ASP B 1 67 ? 4.203 8.148 -11.57 1 63.88 67 ASP B C 1
ATOM 1727 O O . ASP B 1 67 ? 4.508 7.445 -12.539 1 63.88 67 ASP B O 1
ATOM 1731 N N . ASP B 1 68 ? 4.094 7.773 -10.359 1 60.31 68 ASP B N 1
ATOM 1732 C CA . ASP B 1 68 ? 4.316 6.359 -10.086 1 60.31 68 ASP B CA 1
ATOM 1733 C C . ASP B 1 68 ? 3.24 5.496 -10.742 1 60.31 68 ASP B C 1
ATOM 1735 O O . ASP B 1 68 ? 3.455 4.309 -10.992 1 60.31 68 ASP B O 1
ATOM 1739 N N . MET B 1 69 ? 2.062 5.992 -10.953 1 55.09 69 MET B N 1
ATOM 1740 C CA . MET B 1 69 ? 0.982 5.305 -11.648 1 55.09 69 MET B CA 1
ATOM 1741 C C . MET B 1 69 ? 1.157 5.414 -13.164 1 55.09 69 MET B C 1
ATOM 1743 O O . MET B 1 69 ? 0.754 4.52 -13.906 1 55.09 69 MET B O 1
ATOM 1747 N N . GLU B 1 70 ? 1.396 6.719 -13.562 1 51.19 70 GLU B N 1
ATOM 1748 C CA . GLU B 1 70 ? 1.308 7.035 -14.984 1 51.19 70 GLU B CA 1
ATOM 1749 C C . GLU B 1 70 ? 2.168 6.09 -15.812 1 51.19 70 GLU B C 1
ATOM 1751 O O . GLU B 1 70 ? 1.856 5.816 -16.969 1 51.19 70 GLU B O 1
ATOM 1756 N N . ASP B 1 71 ? 3.211 5.676 -15.312 1 50.53 71 ASP B N 1
ATOM 1757 C CA . ASP B 1 71 ? 3.93 4.945 -16.344 1 50.53 71 ASP B CA 1
ATOM 1758 C C . ASP B 1 71 ? 3.279 3.588 -16.609 1 50.53 71 ASP B C 1
ATOM 1760 O O . ASP B 1 71 ? 3.848 2.748 -17.312 1 50.53 71 ASP B O 1
ATOM 1764 N N . GLY B 1 72 ? 1.896 3.555 -16.391 1 60.69 72 GLY B N 1
ATOM 1765 C CA . GLY B 1 72 ? 1.175 2.385 -16.859 1 60.69 72 GLY B CA 1
ATOM 1766 C C . GLY B 1 72 ? 1.766 1.079 -16.359 1 60.69 72 GLY B C 1
ATOM 1767 O O . GLY B 1 72 ? 1.89 0.117 -17.125 1 60.69 72 GLY B O 1
ATOM 1768 N N . ASN B 1 73 ? 2.256 1.021 -15.234 1 75.31 73 ASN B N 1
ATOM 1769 C CA . ASN B 1 73 ? 2.9 -0.201 -14.766 1 75.31 73 ASN B CA 1
ATOM 1770 C C . ASN B 1 73 ? 1.876 -1.278 -14.422 1 75.31 73 ASN B C 1
ATOM 1772 O O . ASN B 1 73 ? 1.301 -1.266 -13.328 1 75.31 73 ASN B O 1
ATOM 1776 N N . ARG B 1 74 ? 1.525 -2.18 -15.359 1 82.62 74 ARG B N 1
ATOM 1777 C CA . ARG B 1 74 ? 0.514 -3.23 -15.289 1 82.62 74 ARG B CA 1
ATOM 1778 C C . ARG B 1 74 ? 0.801 -4.191 -14.141 1 82.62 74 ARG B C 1
ATOM 1780 O O . ARG B 1 74 ? -0.106 -4.863 -13.641 1 82.62 74 ARG B O 1
ATOM 1787 N N . ALA B 1 75 ? 2.035 -4.199 -13.656 1 87.44 75 ALA B N 1
ATOM 1788 C CA . ALA B 1 75 ? 2.412 -5.148 -12.609 1 87.44 75 ALA B CA 1
ATOM 1789 C C . ALA B 1 75 ? 1.989 -4.641 -11.227 1 87.44 75 ALA B C 1
ATOM 1791 O O . ALA B 1 75 ? 2.01 -5.391 -10.25 1 87.44 75 ALA B O 1
ATOM 1792 N N . LYS B 1 76 ? 1.496 -3.443 -11.18 1 83.56 76 LYS B N 1
ATOM 1793 C CA . LYS B 1 76 ? 1.143 -2.777 -9.922 1 83.56 76 LYS B CA 1
ATOM 1794 C C . LYS B 1 76 ? -0.172 -3.316 -9.367 1 83.56 76 LYS B C 1
ATOM 1796 O O . LYS B 1 76 ? -0.371 -3.344 -8.156 1 83.56 76 LYS B O 1
ATOM 1801 N N . PHE B 1 77 ? -1.044 -3.773 -10.258 1 85.06 77 PHE B N 1
ATOM 1802 C CA . PHE B 1 77 ? -2.393 -4.184 -9.883 1 85.06 77 PHE B CA 1
ATOM 1803 C C . PHE B 1 77 ? -2.537 -5.699 -9.961 1 85.06 77 PHE B C 1
ATOM 1805 O O . PHE B 1 77 ? -2.014 -6.328 -10.883 1 85.06 77 PHE B O 1
ATOM 1812 N N . ALA B 1 78 ? -3.395 -6.203 -9.109 1 90 78 ALA B N 1
ATOM 1813 C CA . ALA B 1 78 ? -3.559 -7.652 -9.023 1 90 78 ALA B CA 1
ATOM 1814 C C . ALA B 1 78 ? -4.113 -8.211 -10.336 1 90 78 ALA B C 1
ATOM 1816 O O . ALA B 1 78 ? -3.615 -9.219 -10.844 1 90 78 ALA B O 1
ATOM 1817 N N . ASP B 1 79 ? -5.109 -7.574 -10.867 1 91.12 79 ASP B N 1
ATOM 1818 C CA . ASP B 1 79 ? -5.719 -8.102 -12.086 1 91.12 79 ASP B CA 1
ATOM 1819 C C . ASP B 1 79 ? -4.766 -7.988 -13.273 1 91.12 79 ASP B C 1
ATOM 1821 O O . ASP B 1 79 ? -4.387 -9 -13.867 1 91.12 79 ASP B O 1
ATOM 1825 N N . THR B 1 80 ? -4.16 -6.871 -13.516 1 90.44 80 THR B N 1
ATOM 1826 C CA . THR B 1 80 ? -3.312 -6.68 -14.68 1 90.44 80 THR B CA 1
ATOM 1827 C C . THR B 1 80 ? -1.926 -7.273 -14.453 1 90.44 80 THR B C 1
ATOM 1829 O O . THR B 1 80 ? -1.272 -7.723 -15.398 1 90.44 80 THR B O 1
ATOM 1832 N N . GLY B 1 81 ? -1.442 -7.293 -13.234 1 93.88 81 GLY B N 1
ATOM 1833 C CA . GLY B 1 81 ? -0.162 -7.91 -12.93 1 93.88 81 GLY B CA 1
ATOM 1834 C C . GLY B 1 81 ? -0.139 -9.406 -13.188 1 93.88 81 GLY B C 1
ATOM 1835 O O . GLY B 1 81 ? 0.804 -9.922 -13.797 1 93.88 81 GLY B O 1
ATOM 1836 N N . VAL B 1 82 ? -1.171 -10.023 -12.75 1 96.56 82 VAL B N 1
ATOM 1837 C CA . VAL B 1 82 ? -1.307 -11.461 -12.992 1 96.56 82 VAL B CA 1
ATOM 1838 C C . VAL B 1 82 ? -1.402 -11.719 -14.492 1 96.56 82 VAL B C 1
ATOM 1840 O O . VAL B 1 82 ? -0.725 -12.609 -15.023 1 96.56 82 VAL B O 1
ATOM 1843 N N . GLU B 1 83 ? -2.201 -10.953 -15.195 1 95.38 83 GLU B N 1
ATOM 1844 C CA . GLU B 1 83 ? -2.346 -11.078 -16.641 1 95.38 83 GLU B CA 1
ATOM 1845 C C . GLU B 1 83 ? -1.004 -10.914 -17.344 1 95.38 83 GLU B C 1
ATOM 1847 O O . GLU B 1 83 ? -0.651 -11.711 -18.219 1 95.38 83 GLU B O 1
ATOM 1852 N N . THR B 1 84 ? -0.283 -9.93 -16.984 1 95.31 84 THR B N 1
ATOM 1853 C CA . THR B 1 84 ? 1.027 -9.648 -17.562 1 95.31 84 THR B CA 1
ATOM 1854 C C . THR B 1 84 ? 1.978 -10.82 -17.344 1 95.31 84 THR B C 1
ATOM 1856 O O . THR B 1 84 ? 2.713 -11.211 -18.25 1 95.31 84 THR B O 1
ATOM 1859 N N . LEU B 1 85 ? 1.919 -11.344 -16.156 1 97.62 85 LEU B N 1
ATOM 1860 C CA . LEU B 1 85 ? 2.793 -12.469 -15.836 1 97.62 85 LEU B CA 1
ATOM 1861 C C . LEU B 1 85 ? 2.441 -13.688 -16.688 1 97.62 85 LEU B C 1
ATOM 1863 O O . LEU B 1 85 ? 3.332 -14.391 -17.172 1 97.62 85 LEU B O 1
ATOM 1867 N N . ILE B 1 86 ? 1.164 -14.008 -16.844 1 98.12 86 ILE B N 1
ATOM 1868 C CA . ILE B 1 86 ? 0.711 -15.117 -17.672 1 98.12 86 ILE B CA 1
ATOM 1869 C C . ILE B 1 86 ? 1.231 -14.953 -19.094 1 98.12 86 ILE B C 1
ATOM 1871 O O . ILE B 1 86 ? 1.814 -15.883 -19.656 1 98.12 86 ILE B O 1
ATOM 1875 N N . GLU B 1 87 ? 1.087 -13.797 -19.625 1 97.25 87 GLU B N 1
ATOM 1876 C CA . GLU B 1 87 ? 1.551 -13.508 -20.984 1 97.25 87 GLU B CA 1
ATOM 1877 C C . GLU B 1 87 ? 3.064 -13.68 -21.094 1 97.25 87 GLU B C 1
ATOM 1879 O O . GLU B 1 87 ? 3.561 -14.242 -22.078 1 97.25 87 GLU B O 1
ATOM 1884 N N . ALA B 1 88 ? 3.768 -13.211 -20.172 1 97.12 88 ALA B N 1
ATOM 1885 C CA . ALA B 1 88 ? 5.227 -13.305 -20.156 1 97.12 88 ALA B CA 1
ATOM 1886 C C . ALA B 1 88 ? 5.68 -14.766 -20.141 1 97.12 88 ALA B C 1
ATOM 1888 O O . ALA B 1 88 ? 6.652 -15.125 -20.812 1 97.12 88 ALA B O 1
ATOM 1889 N N . LEU B 1 89 ? 4.969 -15.609 -19.391 1 97.75 89 LEU B N 1
ATOM 1890 C CA . LEU B 1 89 ? 5.309 -17.031 -19.328 1 97.75 89 LEU B CA 1
ATOM 1891 C C . LEU B 1 89 ? 5.031 -17.703 -20.672 1 97.75 89 LEU B C 1
ATOM 1893 O O . LEU B 1 89 ? 5.812 -18.547 -21.109 1 97.75 89 LEU B O 1
ATOM 1897 N N . GLU B 1 90 ? 3.922 -17.328 -21.219 1 97.62 90 GLU B N 1
ATOM 1898 C CA . GLU B 1 90 ? 3.615 -17.891 -22.531 1 97.62 90 GLU B CA 1
ATOM 1899 C C . GLU B 1 90 ? 4.672 -17.5 -23.562 1 97.62 90 GLU B C 1
ATOM 1901 O O . GLU B 1 90 ? 5.121 -18.328 -24.344 1 97.62 90 GLU B O 1
ATOM 1906 N N . ASP B 1 91 ? 5.078 -16.234 -23.516 1 97.06 91 ASP B N 1
ATOM 1907 C CA . ASP B 1 91 ? 6.121 -15.742 -24.406 1 97.06 91 ASP B CA 1
ATOM 1908 C C . ASP B 1 91 ? 7.434 -16.5 -24.188 1 97.06 91 ASP B C 1
ATOM 1910 O O . ASP B 1 91 ? 8.234 -16.641 -25.109 1 97.06 91 ASP B O 1
ATOM 1914 N N . ALA B 1 92 ? 7.586 -17.047 -23 1 96.56 92 ALA B N 1
ATOM 1915 C CA . ALA B 1 92 ? 8.82 -17.734 -22.641 1 96.56 92 ALA B CA 1
ATOM 1916 C C . ALA B 1 92 ? 8.727 -19.219 -22.969 1 96.56 92 ALA B C 1
ATOM 1918 O O . ALA B 1 92 ? 9.672 -19.984 -22.734 1 96.56 92 ALA B O 1
ATOM 1919 N N . GLY B 1 93 ? 7.559 -19.641 -23.438 1 96.5 93 GLY B N 1
ATOM 1920 C CA . GLY B 1 93 ? 7.426 -21 -23.906 1 96.5 93 GLY B CA 1
ATOM 1921 C C . GLY B 1 93 ? 6.465 -21.828 -23.062 1 96.5 93 GLY B C 1
ATOM 1922 O O . GLY B 1 93 ? 6.23 -23 -23.359 1 96.5 93 GLY B O 1
ATOM 1923 N N . GLY B 1 94 ? 5.875 -21.219 -22.062 1 97.06 94 GLY B N 1
ATOM 1924 C CA . GLY B 1 94 ? 4.887 -21.906 -21.25 1 97.06 94 GLY B CA 1
ATOM 1925 C C . GLY B 1 94 ? 3.527 -22 -21.906 1 97.06 94 GLY B C 1
ATOM 1926 O O . GLY B 1 94 ? 3.258 -21.312 -22.891 1 97.06 94 GLY B O 1
ATOM 1927 N N . ASN B 1 95 ? 2.725 -22.984 -21.344 1 97.62 95 ASN B N 1
ATOM 1928 C CA . ASN B 1 95 ? 1.331 -23.172 -21.734 1 97.62 95 ASN B CA 1
ATOM 1929 C C . ASN B 1 95 ? 0.383 -22.922 -20.562 1 97.62 95 ASN B C 1
ATOM 1931 O O . ASN B 1 95 ? 0.488 -23.578 -19.531 1 97.62 95 ASN B O 1
ATOM 1935 N N . ARG B 1 96 ? -0.508 -22.016 -20.75 1 97.06 96 ARG B N 1
ATOM 1936 C CA . ARG B 1 96 ? -1.404 -21.609 -19.672 1 97.06 96 ARG B CA 1
ATOM 1937 C C . ARG B 1 96 ? -2.195 -22.797 -19.141 1 97.06 96 ARG B C 1
ATOM 1939 O O . ARG B 1 96 ? -2.504 -22.875 -17.953 1 97.06 96 ARG B O 1
ATOM 1946 N N . ASN B 1 97 ? -2.455 -23.719 -19.938 1 97.62 97 ASN B N 1
ATOM 1947 C CA . ASN B 1 97 ? -3.238 -24.891 -19.547 1 97.62 97 ASN B CA 1
ATOM 1948 C C . ASN B 1 97 ? -2.461 -25.781 -18.594 1 97.62 97 ASN B C 1
ATOM 1950 O O . ASN B 1 97 ? -3.039 -26.672 -17.953 1 97.62 97 ASN B O 1
ATOM 1954 N N . ASN B 1 98 ? -1.172 -25.609 -18.547 1 98.19 98 ASN B N 1
ATOM 1955 C CA . ASN B 1 98 ? -0.324 -26.406 -17.672 1 98.19 98 ASN B CA 1
ATOM 1956 C C . ASN B 1 98 ? 0.158 -25.594 -16.469 1 98.19 98 ASN B C 1
ATOM 1958 O O . ASN B 1 98 ? 0.97 -26.078 -15.68 1 98.19 98 ASN B O 1
ATOM 1962 N N . MET B 1 99 ? -0.299 -24.359 -16.312 1 98.38 99 MET B N 1
ATOM 1963 C CA . MET B 1 99 ? 0.206 -23.484 -15.258 1 98.38 99 MET B CA 1
ATOM 1964 C C . MET B 1 99 ? -0.537 -23.719 -13.945 1 98.38 99 MET B C 1
ATOM 1966 O O . MET B 1 99 ? -1.743 -23.969 -13.953 1 98.38 99 MET B O 1
ATOM 1970 N N . VAL B 1 100 ? 0.196 -23.688 -12.898 1 98.69 100 VAL B N 1
ATOM 1971 C CA . VAL B 1 100 ? -0.351 -23.641 -11.547 1 98.69 100 VAL B CA 1
ATOM 1972 C C . VAL B 1 100 ? 0.182 -22.406 -10.82 1 98.69 100 VAL B C 1
ATOM 1974 O O . VAL B 1 100 ? 1.218 -21.859 -11.203 1 98.69 100 VAL B O 1
ATOM 1977 N N . ALA B 1 101 ? -0.556 -22.016 -9.766 1 98.81 101 ALA B N 1
ATOM 1978 C CA . ALA B 1 101 ? -0.171 -20.812 -9.039 1 98.81 101 ALA B CA 1
ATOM 1979 C C . ALA B 1 101 ? 0.039 -21.094 -7.555 1 98.81 101 ALA B C 1
ATOM 1981 O O . ALA B 1 101 ? -0.62 -21.969 -6.988 1 98.81 101 ALA B O 1
ATOM 1982 N N . LYS B 1 102 ? 0.981 -20.406 -6.969 1 98.69 102 LYS B N 1
ATOM 1983 C CA . LYS B 1 102 ? 1.14 -20.266 -5.523 1 98.69 102 LYS B CA 1
ATOM 1984 C C . LYS B 1 102 ? 1.216 -18.797 -5.121 1 98.69 102 LYS B C 1
ATOM 1986 O O . LYS B 1 102 ? 1.841 -17.984 -5.812 1 98.69 102 LYS B O 1
ATOM 1991 N N . ILE B 1 103 ? 0.52 -18.406 -3.975 1 98.31 103 ILE B N 1
ATOM 1992 C CA . ILE B 1 103 ? 0.42 -17 -3.623 1 98.31 103 ILE B CA 1
ATOM 1993 C C . ILE B 1 103 ? 0.758 -16.812 -2.146 1 98.31 103 ILE B C 1
ATOM 1995 O O . ILE B 1 103 ? 0.504 -17.688 -1.326 1 98.31 103 ILE B O 1
ATOM 1999 N N . ALA B 1 104 ? 1.383 -15.656 -1.831 1 95.12 104 ALA B N 1
ATOM 2000 C CA . ALA B 1 104 ? 1.71 -15.32 -0.449 1 95.12 104 ALA B CA 1
ATOM 2001 C C . ALA B 1 104 ? 1.556 -13.82 -0.2 1 95.12 104 ALA B C 1
ATOM 2003 O O . ALA B 1 104 ? 1.758 -13.008 -1.107 1 95.12 104 ALA B O 1
ATOM 2004 N N . GLY B 1 105 ? 1.211 -13.492 1.064 1 89.69 105 GLY B N 1
ATOM 2005 C CA . GLY B 1 105 ? 1.045 -12.102 1.455 1 89.69 105 GLY B CA 1
ATOM 2006 C C . GLY B 1 105 ? -0.388 -11.75 1.808 1 89.69 105 GLY B C 1
ATOM 2007 O O . GLY B 1 105 ? -1.08 -12.523 2.469 1 89.69 105 GLY B O 1
ATOM 2008 N N . GLY B 1 106 ? -0.792 -10.477 1.537 1 86.56 106 GLY B N 1
ATOM 2009 C CA . GLY B 1 106 ? -2.16 -10.031 1.747 1 86.56 106 GLY B CA 1
ATOM 2010 C C . GLY B 1 106 ? -2.523 -9.891 3.213 1 86.56 106 GLY B C 1
ATOM 2011 O O . GLY B 1 106 ? -3.654 -10.188 3.607 1 86.56 106 GLY B O 1
ATOM 2012 N N . SER B 1 107 ? -1.55 -9.57 4.039 1 80.44 107 SER B N 1
ATOM 2013 C CA . SER B 1 107 ? -1.807 -9.406 5.465 1 80.44 107 SER B CA 1
ATOM 2014 C C . SER B 1 107 ? -2.637 -8.156 5.742 1 80.44 107 SER B C 1
ATOM 2016 O O . SER B 1 107 ? -2.592 -7.195 4.977 1 80.44 107 SER B O 1
ATOM 2018 N N . ASP B 1 108 ? -3.514 -8.312 6.742 1 70.94 108 ASP B N 1
ATOM 2019 C CA . ASP B 1 108 ? -4.301 -7.16 7.18 1 70.94 108 ASP B CA 1
ATOM 2020 C C . ASP B 1 108 ? -3.506 -6.293 8.156 1 70.94 108 ASP B C 1
ATOM 2022 O O . ASP B 1 108 ? -3.93 -6.082 9.297 1 70.94 108 ASP B O 1
ATOM 2026 N N . MET B 1 109 ? -2.314 -6.316 7.941 1 55.88 109 MET B N 1
ATOM 2027 C CA . MET B 1 109 ? -1.516 -5.578 8.914 1 55.88 109 MET B CA 1
ATOM 2028 C C . MET B 1 109 ? -1.957 -4.117 8.984 1 55.88 109 MET B C 1
ATOM 2030 O O . MET B 1 109 ? -1.69 -3.432 9.977 1 55.88 109 MET B O 1
ATOM 2034 N N . LEU B 1 110 ? -2.547 -3.723 7.879 1 48.78 110 LEU B N 1
ATOM 2035 C CA . LEU B 1 110 ? -3.029 -2.346 7.895 1 48.78 110 LEU B CA 1
ATOM 2036 C C . LEU B 1 110 ? -4.551 -2.301 7.828 1 48.78 110 LEU B C 1
ATOM 2038 O O . LEU B 1 110 ? -5.152 -2.852 6.906 1 48.78 110 LEU B O 1
ATOM 2042 N N . ASP B 1 111 ? -5.168 -2.666 9 1 47.19 111 ASP B N 1
ATOM 2043 C CA . ASP B 1 111 ? -6.621 -2.557 9.031 1 47.19 111 ASP B CA 1
ATOM 2044 C C . ASP B 1 111 ? -7.078 -1.185 8.539 1 47.19 111 ASP B C 1
ATOM 2046 O O . ASP B 1 111 ? -7.09 -0.217 9.297 1 47.19 111 ASP B O 1
ATOM 2050 N N . PHE B 1 112 ? -6.832 -0.961 7.258 1 41.81 112 PHE B N 1
ATOM 2051 C CA . PHE B 1 112 ? -7.176 0.33 6.676 1 41.81 112 PHE B CA 1
ATOM 2052 C C . PHE B 1 112 ? -8.648 0.652 6.898 1 41.81 112 PHE B C 1
ATOM 2054 O O . PHE B 1 112 ? -9.039 1.821 6.93 1 41.81 112 PHE B O 1
ATOM 2061 N N . SER B 1 113 ? -9.602 -0.261 6.57 1 41.06 113 SER B N 1
ATOM 2062 C CA . SER B 1 113 ? -10.992 0.161 6.457 1 41.06 113 SER B CA 1
ATOM 2063 C C . SER B 1 113 ? -11.719 0.026 7.793 1 41.06 113 SER B C 1
ATOM 2065 O O . SER B 1 113 ? -11.664 -1.024 8.438 1 41.06 113 SER B O 1
ATOM 2067 N N . GLU B 1 114 ? -11.867 1.113 8.477 1 41.66 114 GLU B N 1
ATOM 2068 C CA . GLU B 1 114 ? -12.891 0.946 9.508 1 41.66 114 GLU B CA 1
ATOM 2069 C C . GLU B 1 114 ? -13.953 -0.053 9.062 1 41.66 114 GLU B C 1
ATOM 2071 O O . GLU B 1 114 ? -14.492 -0.797 9.891 1 41.66 114 GLU B O 1
ATOM 2076 N N . SER B 1 115 ? -14.578 0.208 7.988 1 41.94 115 SER B N 1
ATOM 2077 C CA . SER B 1 115 ? -15.828 -0.422 7.57 1 41.94 115 SER B CA 1
ATOM 2078 C C . SER B 1 115 ? -15.57 -1.528 6.551 1 41.94 115 SER B C 1
ATOM 2080 O O . SER B 1 115 ? -16.484 -2.297 6.223 1 41.94 115 SER B O 1
ATOM 2082 N N . GLY B 1 116 ? -14.219 -2.043 6.312 1 47.41 116 GLY B N 1
ATOM 2083 C CA . GLY B 1 116 ? -14.195 -3.086 5.301 1 47.41 116 GLY B CA 1
ATOM 2084 C C . GLY B 1 116 ? -12.883 -3.844 5.254 1 47.41 116 GLY B C 1
ATOM 2085 O O . GLY B 1 116 ? -12.055 -3.719 6.156 1 47.41 116 GLY B O 1
ATOM 2086 N N . SER B 1 117 ? -12.844 -4.879 4.445 1 56.69 117 SER B N 1
ATOM 2087 C CA . SER B 1 117 ? -11.711 -5.777 4.262 1 56.69 117 SER B CA 1
ATOM 2088 C C . SER B 1 117 ? -10.445 -5 3.922 1 56.69 117 SER B C 1
ATOM 2090 O O . SER B 1 117 ? -10.469 -4.094 3.088 1 56.69 117 SER B O 1
ATOM 2092 N N . GLY B 1 118 ? -9.492 -5.059 4.754 1 69.81 118 GLY B N 1
ATOM 2093 C CA . GLY B 1 118 ? -8.203 -4.422 4.535 1 69.81 118 GLY B CA 1
ATOM 2094 C C . GLY B 1 118 ? -7.672 -4.617 3.129 1 69.81 118 GLY B C 1
ATOM 2095 O O . GLY B 1 118 ? -8.18 -5.449 2.375 1 69.81 118 GLY B O 1
ATOM 2096 N N . ILE B 1 119 ? -6.953 -3.801 2.561 1 76.12 119 ILE B N 1
ATOM 2097 C CA . ILE B 1 119 ? -6.355 -3.84 1.23 1 76.12 119 ILE B CA 1
ATOM 2098 C C . ILE B 1 119 ? -5.766 -5.223 0.971 1 76.12 119 ILE B C 1
ATOM 2100 O O . ILE B 1 119 ? -5.832 -5.734 -0.149 1 76.12 119 ILE B O 1
ATOM 2104 N N . GLY B 1 120 ? -5.285 -5.809 2.006 1 83.69 120 GLY B N 1
ATOM 2105 C CA . GLY B 1 120 ? -4.734 -7.145 1.883 1 83.69 120 GLY B CA 1
ATOM 2106 C C . GLY B 1 120 ? -5.75 -8.172 1.421 1 83.69 120 GLY B C 1
ATOM 2107 O O . GLY B 1 120 ? -5.496 -8.922 0.479 1 83.69 120 GLY B O 1
ATOM 2108 N N . GLN B 1 121 ? -6.852 -8.203 2.045 1 86.56 121 GLN B N 1
ATOM 2109 C CA . GLN B 1 121 ? -7.906 -9.148 1.7 1 86.56 121 GLN B CA 1
ATOM 2110 C C . GLN B 1 121 ? -8.438 -8.891 0.292 1 86.56 121 GLN B C 1
ATOM 2112 O O . GLN B 1 121 ? -8.688 -9.828 -0.463 1 86.56 121 GLN B O 1
ATOM 2117 N N . ARG B 1 122 ? -8.586 -7.73 -0.06 1 84.1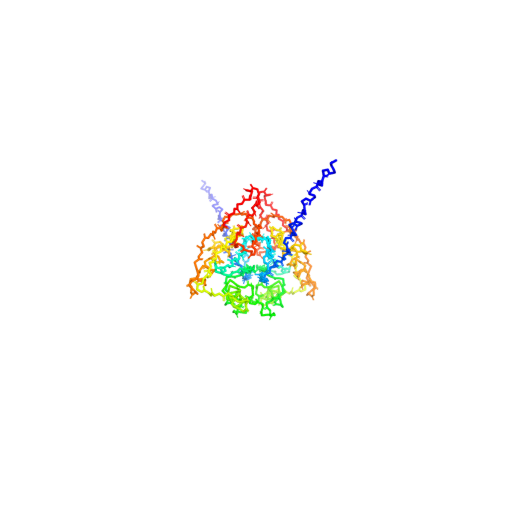9 122 ARG B N 1
ATOM 2118 C CA . ARG B 1 122 ? -9.055 -7.391 -1.396 1 84.19 122 ARG B CA 1
ATOM 2119 C C . ARG B 1 122 ? -8.062 -7.844 -2.463 1 84.19 122 ARG B C 1
ATOM 2121 O O . ARG B 1 122 ? -8.461 -8.281 -3.543 1 84.19 122 ARG B O 1
ATOM 2128 N N . ASN B 1 123 ? -6.77 -7.633 -2.164 1 87.81 123 ASN B N 1
ATOM 2129 C CA . ASN B 1 123 ? -5.746 -8.109 -3.086 1 87.81 123 ASN B CA 1
ATOM 2130 C C . ASN B 1 123 ? -5.844 -9.617 -3.295 1 87.81 123 ASN B C 1
ATOM 2132 O O . ASN B 1 123 ? -5.785 -10.102 -4.43 1 87.81 123 ASN B O 1
ATOM 2136 N N . VAL B 1 124 ? -6.062 -10.328 -2.193 1 94.06 124 VAL B N 1
ATOM 2137 C CA . VAL B 1 124 ? -6.168 -11.781 -2.262 1 94.06 124 VAL B CA 1
ATOM 2138 C C . VAL B 1 124 ? -7.352 -12.18 -3.143 1 94.06 124 VAL B C 1
ATOM 2140 O O . VAL B 1 124 ? -7.215 -13.023 -4.031 1 94.06 124 VAL B O 1
ATOM 2143 N N . GLU B 1 125 ? -8.406 -11.578 -2.91 1 93.62 125 GLU B N 1
ATOM 2144 C CA . GLU B 1 125 ? -9.625 -11.883 -3.652 1 93.62 125 GLU B CA 1
ATOM 2145 C C . GLU B 1 125 ? -9.453 -11.586 -5.141 1 93.62 125 GLU B C 1
ATOM 2147 O O . GLU B 1 125 ? -9.82 -12.406 -5.988 1 93.62 125 GLU B O 1
ATOM 2152 N N . GLN B 1 126 ? -8.898 -10.531 -5.465 1 92.81 126 GLN B N 1
ATOM 2153 C CA . GLN B 1 126 ? -8.711 -10.141 -6.859 1 92.81 126 GLN B CA 1
ATOM 2154 C C . GLN B 1 126 ? -7.734 -11.07 -7.562 1 92.81 126 GLN B C 1
ATOM 2156 O O . GLN B 1 126 ? -7.938 -11.438 -8.727 1 92.81 126 GLN B O 1
ATOM 2161 N N . VAL B 1 127 ? -6.656 -11.43 -6.918 1 96.75 127 VAL B N 1
ATOM 2162 C CA . VAL B 1 127 ? -5.695 -12.367 -7.488 1 96.75 127 VAL B CA 1
ATOM 2163 C C . VAL B 1 127 ? -6.387 -13.688 -7.812 1 96.75 127 VAL B C 1
ATOM 2165 O O . VAL B 1 127 ? -6.258 -14.203 -8.93 1 96.75 127 VAL B O 1
ATOM 2168 N N . LYS B 1 128 ? -7.141 -14.219 -6.875 1 97.62 128 LYS B N 1
ATOM 2169 C CA . LYS B 1 128 ? -7.809 -15.508 -7.074 1 97.62 128 LYS B CA 1
ATOM 2170 C C . LYS B 1 128 ? -8.852 -15.422 -8.188 1 97.62 128 LYS B C 1
ATOM 2172 O O . LYS B 1 128 ? -8.969 -16.328 -9 1 97.62 128 LYS B O 1
ATOM 2177 N N . GLU B 1 129 ? -9.555 -14.398 -8.164 1 97 129 GLU B N 1
ATOM 2178 C CA . GLU B 1 129 ? -10.547 -14.203 -9.211 1 97 129 GLU B CA 1
ATOM 2179 C C . GLU B 1 129 ? -9.898 -14.148 -10.586 1 97 129 GLU B C 1
ATOM 2181 O O . GLU B 1 129 ? -10.367 -14.789 -11.531 1 97 129 GLU B O 1
ATOM 2186 N N . THR B 1 130 ? -8.828 -13.445 -10.758 1 96.12 130 THR B N 1
ATOM 2187 C CA . THR B 1 130 ? -8.125 -13.305 -12.031 1 96.12 130 THR B CA 1
ATOM 2188 C C . THR B 1 130 ? -7.562 -14.656 -12.477 1 96.12 130 THR B C 1
ATOM 2190 O O . THR B 1 130 ? -7.695 -15.031 -13.641 1 96.12 130 THR B O 1
ATOM 2193 N N . LEU B 1 131 ? -6.961 -15.375 -11.539 1 98.06 131 LEU B N 1
ATOM 2194 C CA . LEU B 1 131 ? -6.438 -16.703 -11.859 1 98.06 131 LEU B CA 1
ATOM 2195 C C . LEU B 1 131 ? -7.555 -17.625 -12.32 1 98.06 131 LEU B C 1
ATOM 2197 O O . LEU B 1 131 ? -7.395 -18.359 -13.297 1 98.06 131 LEU B O 1
ATOM 2201 N N . ASN B 1 132 ? -8.648 -17.594 -11.672 1 98.12 132 ASN B N 1
ATOM 2202 C CA . ASN B 1 132 ? -9.797 -18.406 -12.047 1 98.12 132 ASN B CA 1
ATOM 2203 C C . ASN B 1 132 ? -10.297 -18.062 -13.445 1 98.12 132 ASN B C 1
ATOM 2205 O O . ASN B 1 132 ? -10.648 -18.969 -14.219 1 98.12 132 ASN B O 1
ATOM 2209 N N . ASP B 1 133 ? -10.359 -16.859 -13.75 1 97 133 ASP B N 1
ATOM 2210 C CA . ASP B 1 133 ? -10.812 -16.406 -15.062 1 97 133 ASP B CA 1
ATOM 2211 C C . ASP B 1 133 ? -9.938 -16.984 -16.172 1 97 133 ASP B C 1
ATOM 2213 O O . ASP B 1 133 ? -10.406 -17.188 -17.297 1 97 133 ASP B O 1
ATOM 2217 N N . TYR B 1 134 ? -8.664 -17.281 -15.82 1 97 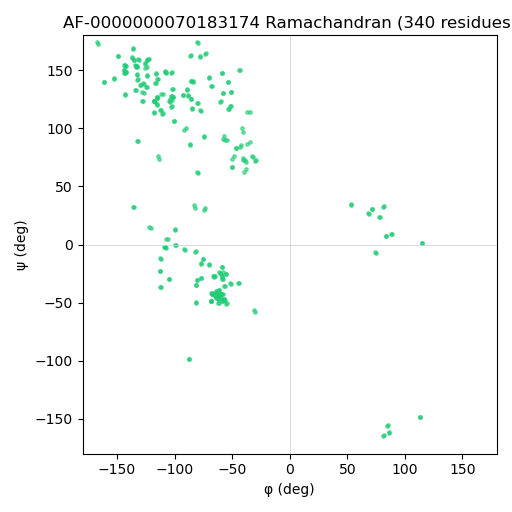134 TYR B N 1
ATOM 2218 C CA . TYR B 1 134 ? -7.738 -17.812 -16.812 1 97 134 TYR B CA 1
ATOM 2219 C C . TYR B 1 134 ? -7.625 -19.328 -16.688 1 97 134 TYR B C 1
ATOM 2221 O O . TYR B 1 134 ? -6.809 -19.953 -17.359 1 97 134 TYR B O 1
ATOM 2229 N N . GLY B 1 135 ? -8.336 -19.891 -15.75 1 97.81 135 GLY B N 1
ATOM 2230 C CA . GLY B 1 135 ? -8.352 -21.344 -15.57 1 97.81 135 GLY B CA 1
ATOM 2231 C C . GLY B 1 135 ? -7.121 -21.859 -14.852 1 97.81 135 GLY B C 1
ATOM 2232 O O . GLY B 1 135 ? -6.734 -23.016 -15.047 1 97.81 135 GLY B O 1
ATOM 2233 N N . ILE B 1 136 ? -6.461 -21.047 -14.078 1 98.38 136 ILE B N 1
ATOM 2234 C CA . ILE B 1 136 ? -5.234 -21.438 -13.398 1 98.38 136 ILE B CA 1
ATOM 2235 C C . ILE B 1 136 ? -5.527 -21.703 -11.922 1 98.38 136 ILE B C 1
ATOM 2237 O O . ILE B 1 136 ? -6.027 -20.828 -11.211 1 98.38 136 ILE B O 1
ATOM 2241 N N . SER B 1 137 ? -5.16 -22.922 -11.453 1 98.5 137 SER B N 1
ATOM 2242 C CA . SER B 1 137 ? -5.449 -23.328 -10.078 1 98.5 137 SER B CA 1
ATOM 2243 C C . SER B 1 137 ? -4.387 -22.812 -9.109 1 98.5 137 SER B C 1
ATOM 2245 O O . SER B 1 137 ? -3.191 -22.844 -9.422 1 98.5 137 SER B O 1
ATOM 2247 N N . VAL B 1 138 ? -4.844 -22.375 -7.941 1 98.62 138 VAL B N 1
ATOM 2248 C CA . VAL B 1 138 ? -3.936 -22.094 -6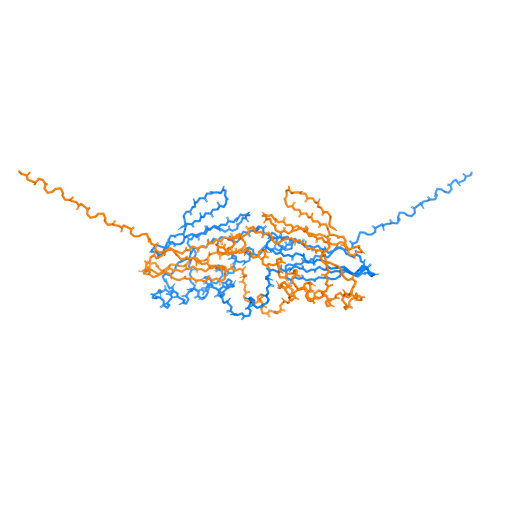.836 1 98.62 138 VAL B CA 1
ATOM 2249 C C . VAL B 1 138 ? -3.646 -23.375 -6.062 1 98.62 138 VAL B C 1
ATOM 2251 O O . VAL B 1 138 ? -4.539 -23.938 -5.426 1 98.62 138 VAL B O 1
ATOM 2254 N N . VAL B 1 139 ? -2.398 -23.781 -6.062 1 98.62 139 VAL B N 1
ATOM 2255 C CA . VAL B 1 139 ? -2.096 -25.094 -5.492 1 98.62 139 VAL B CA 1
ATOM 2256 C C . VAL B 1 139 ? -1.367 -24.922 -4.16 1 98.62 139 VAL B C 1
ATOM 2258 O O . VAL B 1 139 ? -1.023 -25.906 -3.502 1 98.62 139 VAL B O 1
ATOM 2261 N N . GLY B 1 140 ? -1.075 -23.75 -3.738 1 98.25 140 GLY B N 1
ATOM 2262 C CA . GLY B 1 140 ? -0.463 -23.391 -2.467 1 98.25 140 GLY B CA 1
ATOM 2263 C C . GLY B 1 140 ? -0.656 -21.938 -2.102 1 98.25 140 GLY B C 1
ATOM 2264 O O . GLY B 1 140 ? -0.587 -21.062 -2.965 1 98.25 140 GLY B O 1
ATOM 2265 N N . GLU B 1 141 ? -0.913 -21.703 -0.807 1 97.88 141 GLU B N 1
ATOM 2266 C CA . GLU B 1 141 ? -1.08 -20.297 -0.42 1 97.88 141 GLU B CA 1
ATOM 2267 C C . GLU B 1 141 ? -0.705 -20.078 1.043 1 97.88 141 GLU B C 1
ATOM 2269 O O . GLU B 1 141 ? -0.857 -20.984 1.868 1 97.88 141 GLU B O 1
ATOM 2274 N N . ASP B 1 142 ? -0.136 -19.031 1.291 1 95.69 142 ASP B N 1
ATOM 2275 C CA . ASP B 1 142 ? 0.106 -18.469 2.615 1 95.69 142 ASP B CA 1
ATOM 2276 C C . ASP B 1 142 ? -0.29 -16.984 2.662 1 95.69 142 ASP B C 1
ATOM 2278 O O . ASP B 1 142 ? 0.559 -16.109 2.512 1 95.69 142 ASP B O 1
ATOM 2282 N N . VAL B 1 143 ? -1.647 -16.688 3.014 1 93.81 143 VAL B N 1
ATOM 2283 C CA . VAL B 1 143 ? -2.178 -15.344 2.844 1 93.81 143 VAL B CA 1
ATOM 2284 C C . VAL B 1 143 ? -2.891 -14.906 4.121 1 93.81 143 VAL B C 1
ATOM 2286 O O . VAL B 1 143 ? -3.264 -15.734 4.949 1 93.81 143 VAL B O 1
ATOM 2289 N N . GLY B 1 144 ? -2.988 -13.594 4.176 1 88.06 144 GLY B N 1
ATOM 2290 C CA . GLY B 1 144 ? -3.723 -13.023 5.293 1 88.06 144 GLY B CA 1
ATOM 2291 C C . GLY B 1 144 ? -2.896 -12.922 6.562 1 88.06 144 GLY B C 1
ATOM 2292 O O . GLY B 1 144 ? -1.677 -12.742 6.5 1 88.06 144 GLY B O 1
ATOM 2293 N N . GLY B 1 145 ? -3.553 -12.734 7.641 1 82.62 145 GLY B N 1
ATOM 2294 C CA . GLY B 1 145 ? -2.875 -12.586 8.922 1 82.62 145 GLY B CA 1
ATOM 2295 C C . GLY B 1 145 ? -2.418 -11.164 9.188 1 82.62 145 GLY B C 1
ATOM 2296 O O . GLY B 1 145 ? -2.986 -10.211 8.656 1 82.62 145 GLY B O 1
ATOM 2297 N N . ASN B 1 146 ? -1.354 -11 10.078 1 77.12 146 ASN B N 1
ATOM 2298 C CA . ASN B 1 146 ? -0.891 -9.68 10.508 1 77.12 146 ASN B CA 1
ATOM 2299 C C . ASN B 1 146 ? 0.632 -9.586 10.484 1 77.12 146 ASN B C 1
ATOM 2301 O O . ASN B 1 146 ? 1.227 -8.891 11.312 1 77.12 146 ASN B O 1
ATOM 2305 N N . HIS B 1 147 ? 1.219 -10.273 9.594 1 76.81 147 HIS B N 1
ATOM 2306 C CA . HIS B 1 147 ? 2.676 -10.289 9.539 1 76.81 147 HIS B CA 1
ATOM 2307 C C . HIS B 1 147 ? 3.174 -10.172 8.102 1 76.81 147 HIS B C 1
ATOM 2309 O O . HIS B 1 147 ? 2.447 -10.492 7.16 1 76.81 147 HIS B O 1
ATOM 2315 N N . GLY B 1 148 ? 4.438 -9.773 7.953 1 80.19 148 GLY B N 1
ATOM 2316 C CA . GLY B 1 148 ? 5.086 -9.703 6.652 1 80.19 148 GLY B CA 1
ATOM 2317 C C . GLY B 1 148 ? 5.703 -11.016 6.219 1 80.19 148 GLY B C 1
ATOM 2318 O O . GLY B 1 148 ? 5.996 -11.875 7.051 1 80.19 148 GLY B O 1
ATOM 2319 N N . ARG B 1 149 ? 5.965 -11.047 4.887 1 84.69 149 ARG B N 1
ATOM 2320 C CA . ARG B 1 149 ? 6.57 -12.25 4.316 1 84.69 149 ARG B CA 1
ATOM 2321 C C . ARG B 1 149 ? 7.578 -11.891 3.229 1 84.69 149 ARG B C 1
ATOM 2323 O O . ARG B 1 149 ? 7.469 -10.836 2.598 1 84.69 149 ARG B O 1
ATOM 2330 N N . SER B 1 150 ? 8.594 -12.781 3.164 1 87.81 150 SER B N 1
ATOM 2331 C CA . SER B 1 150 ? 9.453 -12.867 1.989 1 87.81 150 SER B CA 1
ATOM 2332 C C . SER B 1 150 ? 9.32 -14.227 1.306 1 87.81 150 SER B C 1
ATOM 2334 O O . SER B 1 150 ? 9.055 -15.234 1.963 1 87.81 150 SER B O 1
ATOM 2336 N N . ILE B 1 151 ? 9.484 -14.133 -0.065 1 93.69 151 ILE B N 1
ATOM 2337 C CA . ILE B 1 151 ? 9.32 -15.422 -0.738 1 93.69 151 ILE B CA 1
ATOM 2338 C C . ILE B 1 151 ? 10.453 -15.625 -1.738 1 93.69 151 ILE B C 1
ATOM 2340 O O . ILE B 1 151 ? 11.039 -14.664 -2.232 1 93.69 151 ILE B O 1
ATOM 2344 N N . LYS B 1 152 ? 10.695 -16.906 -1.944 1 95.44 152 LYS B N 1
ATOM 2345 C CA . LYS B 1 152 ? 11.625 -17.391 -2.961 1 95.44 152 LYS B CA 1
ATOM 2346 C C . LYS B 1 152 ? 10.969 -18.438 -3.855 1 95.44 152 LYS B C 1
ATOM 2348 O O . LYS B 1 152 ? 10.469 -19.453 -3.369 1 95.44 152 LYS B O 1
ATOM 2353 N N . LEU B 1 153 ? 11.008 -18.125 -5.148 1 97.06 153 LEU B N 1
ATOM 2354 C CA . LEU B 1 153 ? 10.5 -19.078 -6.133 1 97.06 153 LEU B CA 1
ATOM 2355 C C . LEU B 1 153 ? 11.641 -19.797 -6.832 1 97.06 153 LEU B C 1
ATOM 2357 O O . LEU B 1 153 ? 12.453 -19.172 -7.523 1 97.06 153 LEU B O 1
ATOM 2361 N N . LYS B 1 154 ? 11.641 -21.094 -6.645 1 96.12 154 LYS B N 1
ATOM 2362 C CA . LYS B 1 154 ? 12.602 -21.891 -7.402 1 96.12 154 LYS B CA 1
ATOM 2363 C C . LYS B 1 154 ? 12.148 -22.078 -8.852 1 96.12 154 LYS B C 1
ATOM 2365 O O . LYS B 1 154 ? 11.195 -22.797 -9.117 1 96.12 154 LYS B O 1
ATOM 2370 N N . GLY B 1 155 ? 12.898 -21.531 -9.75 1 95.25 155 GLY B N 1
ATOM 2371 C CA . GLY B 1 155 ? 12.492 -21.453 -11.141 1 95.25 155 GLY B CA 1
ATOM 2372 C C . GLY B 1 155 ? 12.367 -22.797 -11.812 1 95.25 155 GLY B C 1
ATOM 2373 O O . GLY B 1 155 ? 11.539 -22.984 -12.711 1 95.25 155 GLY B O 1
ATOM 2374 N N . ALA B 1 156 ? 13.094 -23.75 -11.344 1 93.25 156 ALA B N 1
ATOM 2375 C CA . ALA B 1 156 ? 13.125 -25.047 -11.992 1 93.25 156 ALA B CA 1
ATOM 2376 C C . ALA B 1 156 ? 11.93 -25.906 -11.578 1 93.25 156 ALA B C 1
ATOM 2378 O O . ALA B 1 156 ? 11.367 -26.641 -12.391 1 93.25 156 ALA B O 1
ATOM 2379 N N . SER B 1 157 ? 11.523 -25.766 -10.375 1 94.06 157 SER B N 1
ATOM 2380 C CA . SER B 1 157 ? 10.539 -26.719 -9.844 1 94.06 157 SER B CA 1
ATOM 2381 C C . SER B 1 157 ? 9.203 -26.031 -9.594 1 94.06 157 SER B C 1
ATOM 2383 O O . SER B 1 157 ? 8.18 -26.703 -9.445 1 94.06 157 SER B O 1
ATOM 2385 N N . GLY B 1 158 ? 9.219 -24.766 -9.43 1 96.06 158 GLY B N 1
ATOM 2386 C CA . GLY B 1 158 ? 8.008 -24.062 -9.039 1 96.06 158 GLY B CA 1
ATOM 2387 C C . GLY B 1 158 ? 7.758 -24.078 -7.547 1 96.06 158 GLY B C 1
ATOM 2388 O O . GLY B 1 158 ? 6.73 -23.578 -7.078 1 96.06 158 GLY B O 1
ATOM 2389 N N . GLU B 1 159 ? 8.703 -24.562 -6.82 1 96.81 159 GLU B N 1
ATOM 2390 C CA . GLU B 1 159 ? 8.609 -24.531 -5.363 1 96.81 159 GLU B CA 1
ATOM 2391 C C . GLU B 1 159 ? 8.688 -23.109 -4.832 1 96.81 159 GLU B C 1
ATOM 2393 O O . GLU B 1 159 ? 9.531 -22.328 -5.27 1 96.81 159 GLU B O 1
ATOM 2398 N N . LEU B 1 160 ? 7.797 -22.797 -3.842 1 97.31 160 LEU B N 1
ATOM 2399 C CA . LEU B 1 160 ? 7.758 -21.469 -3.242 1 97.31 160 LEU B CA 1
ATOM 2400 C C . LEU B 1 160 ? 8.07 -21.531 -1.753 1 97.31 160 LEU B C 1
ATOM 2402 O O . LEU B 1 160 ? 7.32 -22.125 -0.978 1 97.31 160 LEU B O 1
ATOM 2406 N N . VAL B 1 161 ? 9.18 -20.938 -1.465 1 96.56 161 VAL B N 1
ATOM 2407 C CA . VAL B 1 161 ? 9.562 -20.844 -0.06 1 96.56 161 VAL B CA 1
ATOM 2408 C C . VAL B 1 161 ? 9.07 -19.531 0.531 1 96.56 161 VAL B C 1
ATOM 2410 O O . VAL B 1 161 ? 9.312 -18.469 -0.03 1 96.56 161 VAL B O 1
ATOM 2413 N N . VAL B 1 162 ? 8.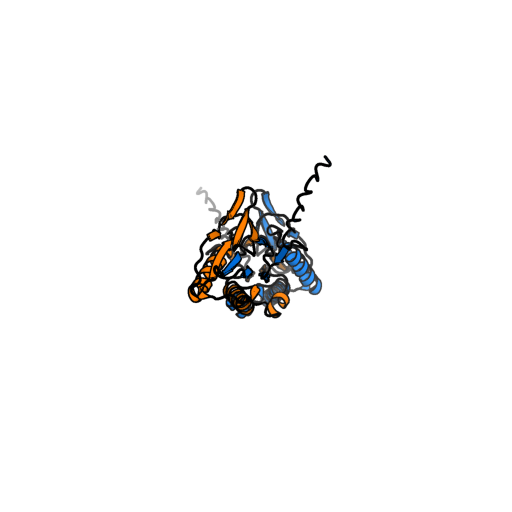367 -19.656 1.678 1 95.38 162 VAL B N 1
ATOM 2414 C CA . VAL B 1 162 ? 7.824 -18.484 2.354 1 95.38 162 VAL B CA 1
ATOM 2415 C C . VAL B 1 162 ? 8.5 -18.312 3.711 1 95.38 162 VAL B C 1
ATOM 2417 O O . VAL B 1 162 ? 8.531 -19.25 4.52 1 95.38 162 VAL B O 1
ATOM 2420 N N . LYS B 1 163 ? 8.992 -17.141 3.867 1 90.31 163 LYS B N 1
ATOM 2421 C CA . LYS B 1 163 ? 9.57 -16.781 5.156 1 90.31 163 LYS B CA 1
ATOM 2422 C C . LYS B 1 163 ? 8.781 -15.656 5.82 1 90.31 163 LYS B C 1
ATOM 2424 O O . LYS B 1 163 ? 8.547 -14.609 5.219 1 90.31 163 LYS B O 1
ATOM 2429 N N . SER B 1 164 ? 8.266 -16 7.039 1 84.62 164 SER B N 1
ATOM 2430 C CA . SER B 1 164 ? 7.516 -15 7.789 1 84.62 164 SER B CA 1
ATOM 2431 C C . SER B 1 164 ? 8.312 -14.492 8.984 1 84.62 164 SER B C 1
ATOM 2433 O O . SER B 1 164 ? 9.07 -15.242 9.594 1 84.62 164 SER B O 1
ATOM 2435 N N . ALA B 1 165 ? 8.016 -13.258 9.219 1 69.75 165 ALA B N 1
ATOM 2436 C CA . ALA B 1 165 ? 8.648 -12.742 10.43 1 69.75 165 ALA B CA 1
ATOM 2437 C C . ALA B 1 165 ? 8.211 -13.531 11.656 1 69.75 165 ALA B C 1
ATOM 2439 O O . ALA B 1 165 ? 7.02 -13.797 11.844 1 69.75 165 ALA B O 1
ATOM 2440 N N . ASN B 1 166 ? 9.047 -14.062 12.344 1 65.94 166 ASN B N 1
ATOM 2441 C CA . ASN B 1 166 ? 8.898 -14.719 13.641 1 65.94 166 ASN B CA 1
ATOM 2442 C C . ASN B 1 166 ? 8.25 -16.094 13.5 1 65.94 166 ASN B C 1
ATOM 2444 O O . ASN B 1 166 ? 7.859 -16.703 14.5 1 65.94 166 ASN B O 1
ATOM 2448 N N . LYS B 1 167 ? 7.777 -16.5 12.344 1 72.94 167 LYS B N 1
ATOM 2449 C CA . LYS B 1 167 ? 7.102 -17.781 12.234 1 72.94 167 LYS B CA 1
ATOM 2450 C C . LYS B 1 167 ? 7.969 -18.797 11.508 1 72.94 167 LYS B C 1
ATOM 2452 O O . LYS B 1 167 ? 7.617 -19.984 11.422 1 72.94 167 LYS B O 1
ATOM 2457 N N . GLY B 1 168 ? 9.062 -18.359 11.086 1 80.5 168 GLY B N 1
ATOM 2458 C CA . GLY B 1 168 ? 9.938 -19.297 10.391 1 80.5 168 GLY B CA 1
ATOM 2459 C C . GLY B 1 168 ? 9.625 -19.406 8.906 1 80.5 168 GLY B C 1
ATOM 2460 O O . GLY B 1 168 ? 9.094 -18.469 8.305 1 80.5 168 GLY B O 1
ATOM 2461 N N . SER B 1 169 ? 10.18 -20.609 8.258 1 89.19 169 SER B N 1
ATOM 2462 C CA . SER B 1 169 ? 10.055 -20.797 6.816 1 89.19 169 SER B CA 1
ATOM 2463 C C . SER B 1 169 ? 9.211 -22.016 6.488 1 89.19 169 SER B C 1
ATOM 2465 O O . SER B 1 169 ? 9.227 -23.016 7.227 1 89.19 169 SER B O 1
ATOM 2467 N N . ARG B 1 170 ? 8.352 -21.875 5.469 1 93.31 170 ARG B N 1
ATOM 2468 C CA . ARG B 1 170 ? 7.598 -23.016 4.953 1 93.31 170 ARG B CA 1
ATOM 2469 C C . ARG B 1 170 ? 7.645 -23.062 3.43 1 93.31 170 ARG B C 1
ATOM 2471 O O . ARG B 1 170 ? 7.809 -22.031 2.777 1 93.31 170 ARG B O 1
ATOM 2478 N N . THR B 1 171 ? 7.488 -24.297 2.953 1 95.62 171 THR B N 1
ATOM 2479 C CA . THR B 1 171 ? 7.516 -24.5 1.508 1 95.62 171 THR B CA 1
ATOM 2480 C C . THR B 1 171 ? 6.133 -24.875 0.989 1 95.62 171 THR B C 1
ATOM 2482 O O . THR B 1 171 ? 5.465 -25.734 1.562 1 95.62 171 THR B O 1
ATOM 2485 N N . LEU B 1 172 ? 5.754 -24.156 -0.019 1 96.38 172 LEU B N 1
ATOM 2486 C CA . LEU B 1 172 ? 4.496 -24.469 -0.692 1 96.38 172 LEU B CA 1
ATOM 2487 C C . LEU B 1 172 ? 4.742 -25.266 -1.968 1 96.38 172 LEU B C 1
ATOM 2489 O O . LEU B 1 172 ? 5.723 -25.016 -2.678 1 96.38 172 LEU B O 1
#

Radius of gyration: 25.24 Å; Cα contacts (8 Å, |Δi|>4): 936; chains: 2; bounding box: 89×82×76 Å

Solvent-accessible surface area (backbone atoms only — not comparable to full-atom values): 17190 Å² total; per-residue (Å²): 133,83,78,78,76,76,76,75,77,75,74,73,76,69,74,64,52,75,44,80,37,44,81,39,24,64,52,74,22,75,82,33,25,30,41,31,40,47,33,17,24,38,22,36,41,44,36,40,22,24,78,83,48,48,35,18,34,43,31,26,21,66,38,36,40,59,71,72,55,64,71,64,54,49,27,30,15,22,41,46,18,52,52,51,48,54,52,52,40,39,75,71,70,38,49,67,91,46,31,38,29,35,39,36,16,11,3,41,58,34,54,30,37,90,88,47,76,15,64,4,48,46,26,48,51,30,38,52,51,46,32,50,77,67,68,33,49,73,80,31,73,54,66,38,61,70,52,41,29,34,40,39,35,36,11,54,78,52,39,34,38,39,35,34,74,95,72,47,76,49,77,78,130,82,76,76,74,77,76,73,75,75,73,73,76,69,73,63,53,75,42,82,37,44,80,40,24,63,51,75,22,73,81,33,26,30,40,32,39,46,32,16,23,38,22,35,41,43,38,39,23,26,80,83,48,48,34,18,35,42,31,26,20,68,39,38,41,59,69,71,54,65,71,63,52,48,26,28,14,22,42,44,17,51,52,51,48,53,52,52,41,40,75,71,69,39,48,68,90,46,31,38,28,36,39,36,18,11,3,41,60,33,53,31,38,92,90,48,77,16,65,3,48,47,26,49,52,30,38,52,52,47,34,50,77,66,66,32,49,74,80,32,73,55,69,38,63,71,51,40,30,34,40,38,35,36,11,54,77,53,39,35,37,38,36,34,73,94,72,48,76,49,77,80

Sequence (344 aa):
MKVYDGQTSSETESKPEQIKVGIAEYDVSKNGAVLTTSGLGSCIGVALHDETVPVSGLVHVMLPSADDMEDGNRAKFADTGVETLIEALEDAGGNRNNMVAKIAGGSDMLDFSESGSGIGQRNVEQVKETLNDYGISVVGEDVGGNHGRSIKLKGASGELVVKSANKGSRTLMKVYDGQTSSETESKPEQIKVGIAEYDVSKNGAVLTTSGLGSCIGVALHDETVPVSGLVHVMLPSADDMEDGNRAKFADTGVETLIEALEDAGGNRNNMVAKIAGGSDMLDFSESGSGIGQRNVEQVKETLNDYGISVVGEDVGGNHGRSIKLKGASGELVVKSANKGSRTL

Secondary structure (DSSP, 8-state):
--------------PPPEEE--TT-EEEESSSPEEEEEEESSSEEEEEEESSSS-EEEEEE-BS-THHHHTT-GGGBHHHHHHHHHHHHHHTT--GGGEEEEEEE----S---SSS--HHHHHHHHHHHHHHHTTPEEEEEEE-SSS-EEEEEETTT--EEEEETTTEEEE-/--------------PPPEEE--TT-EEEESSSPEEEEEEESSSEEEEEEESSSS-EEEEEE-BS-THHHHTT-GGGBHHHHHHHHHHHHHHTT--GGGEEEEEEE----S---SSS--HHHHHHHHHHHHHHHTTPEEEEEEE-SSS-EEEEEETTT--EEEEETTTEEEE-

InterPro domains:
  IPR005659 Chemoreceptor glutamine deamidase CheD [MF_01440] (15-168)
  IPR005659 Chemoreceptor glutamine deamidase CheD [PF03975] (62-163)
  IPR005659 Chemoreceptor glutamine deamidase CheD [PTHR35147] (13-169)
  IPR005659 Chemoreceptor glutamine deamidase CheD [cd16352] (18-163)
  IPR011324 Cytotoxic necrotizing factor-like, catalytic [SSF64438] (18-168)
  IPR038592 CheD-like superfamily [G3DSA:3.30.1330.200] (17-171)

Foldseek 3Di:
DPPPPPPPPPPPPPDAAEAEAFAQGKDKDQPPHHYDFFQPDVWDWDKDADPVHGMIMIGIYDDDDCVVPVVVPLCVALQSVLVVVLVVVVVVPDDLQPAADEEEELEVLRVGDPVDRRPSVVSVVNNVVNCVVSPHYHPYYHGYHNWDWDWDADPPPRKIWIQTVPPGIDID/DPPPPPPDPPPPPPDAAEAEAFAQGKDKDQPPHHYDFFQPDVWDWDKDADPVHGMIMIGIYDDDDCVVPVVVPLCVALQSVLVVVLVVVVVVPDDLQPAADEEEELEVLRVRDPVDRRPSVVSVVNNVVNCVVSPHYHPYYHGYHNWDWDWDADPPPRKIWIQTVPPGIDID

pLDDT: mean 83.1, std 19.19, range [21.06, 98.81]

Organism: NCBI:txid2841257